Protein AF-0000000066763697 (afdb_homodimer)

Secondary structure (DSSP, 8-state):
--------B-TTTT-EEEEEE--HHHHHHHHHHHH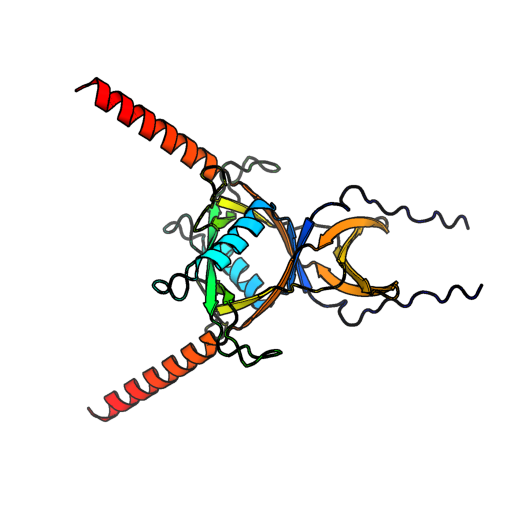HTT-TT-SS-EEEEEEEEEESS--SS-TTS-EEEEEEEES--SSTTS-SEEEEEEESS---EEEEEE-TT--EEEEEEEEEEEEEEE-THHHHHHHHHHHHHHHHHHHHHH-/--------B-TTTT-EEEEEE--HHHHHHHHHHHHHTT-TT-SS-EEEEEEEEEESS--SS-TTS-EEEEEEEES--SSTTS-SEEEEEEESS---EEEEEE-TT--EEEEEEEEEEEEEEE-THHHHHHHHHHHHHHHHHHHHHH-

Solvent-accessible surface area (backbone atoms only — not comparable to full-atom values): 16217 Å² total; per-residue (Å²): 131,86,76,70,73,79,67,68,43,54,91,36,38,83,38,56,25,33,39,33,36,56,55,65,66,55,56,49,36,54,49,48,50,64,66,60,53,72,51,77,88,48,76,54,47,64,49,30,36,32,25,40,32,66,43,76,73,77,33,73,93,58,69,84,55,71,44,81,34,42,30,38,36,46,63,62,60,90,45,99,82,49,71,45,32,26,31,43,46,71,60,88,86,69,68,60,34,38,32,36,32,42,46,97,88,65,48,38,29,35,62,15,27,54,73,41,41,34,42,48,42,79,29,73,64,43,53,52,49,47,50,49,49,51,50,52,52,50,49,51,51,52,53,56,67,72,98,131,84,76,71,75,80,67,69,42,54,90,35,39,84,38,57,25,34,37,34,37,57,55,66,68,55,57,50,36,54,51,48,48,64,66,59,53,73,50,75,88,48,76,54,49,64,49,30,35,33,24,41,31,68,43,76,74,77,32,73,95,59,69,82,54,71,44,80,34,42,28,37,34,45,63,62,60,89,44,99,79,49,72,43,32,27,30,44,46,71,60,88,85,67,69,58,32,37,32,35,34,42,46,97,88,64,49,38,32,35,62,15,28,56,73,42,40,34,43,46,42,80,28,73,65,44,54,53,50,46,48,48,49,52,50,52,51,50,49,51,53,52,54,56,68,72,99

Sequence (294 aa):
MDEEAEYLETARADRSVWLMKCPPVVSRAWQAASASSSDAANANPVVAKVVLSLDLLRQEERPEEPTLQFKMELAQTNTGNTPKSYSLNMFKDFVPMCVFSESNQGKLSCEGKVEHKFDMEPHSDNLANYGKLCRERTQKYLTMTMEMDEEAEYLETARADRSVWLMKCPPVVSRAWQAASASSSDAANANPVVAKVVLSLDLLRQEERPEEPTLQFKMELAQTNTGNTPKSYSLNMFKDFVPMCVFSESNQGKLSCEGKVEHKFDMEPHSDNLANYGKLCRERTQKYLTMTME

Nearest PDB structures (foldseek):
  8cen-assembly1_R  TM=4.547E-01  e=1.548E-06  Saccharomyces cerevisiae
  7o72-assembly1_R  TM=4.631E-01  e=7.233E-06  Saccharomyces cerevisiae S288C
  5fmf-assembly1_V  TM=5.748E-01  e=1.579E-04  Saccharomyces cerevisiae
  5sva-assembly1_g  TM=5.766E-01  e=1.117E-03  Saccharomyces cerevisiae
  3puf-assembly6_R  TM=4.471E-01  e=1.296E+00  Homo sapiens

Foldseek 3Di:
DPPPVQDAAEPQAADEDAAEADDVQLVVQVVVVVVVVPDPPDPDDDFKDKDFDFQQPPCDPPNPDRDTWIKMAGPDHPDPPDARMKTWDKDDDDDKDWDWDADPVGHIYTNYTYDIYTYIDRGPVRVVVVVVVVVVVVVVVVVVVVD/DPPPVQDAAEPQAADEDAAEADDVQLVVQVVVCVVVVPDPPDPDDDFKDKDFDFAQPPCDPPNPDRDTWIKMAGPDHPDPPDARMKTWDKDDDDDKDWDWDADPVGHIYTNYTYDIYTYIDRGPVRVVVVVVVVVVVVVVVVVVVVD

pLDDT: mean 81.19, std 16.74, range [31.95, 98.5]

InterPro domains:
  IPR003196 Transcription initiation factor IIF, beta subunit [PTHR10445] (5-143)
  IPR011039 Transcription Factor IIF, Rap30/Rap74, interaction [SSF50916] (2-123)
  IPR040504 TFIIF, beta subunit, N-terminal [PF17683] (15-111)

Radius of gyration: 23.29 Å; Cα contacts (8 Å, |Δi|>4): 519; chains: 2; bounding box: 67×82×56 Å

Organism: Zea mays (NCBI:txid4577)

Structure (mmCIF, N/CA/C/O backbone):
data_AF-0000000066763697-model_v1
#
loop_
_entity.id
_entity.type
_entity.pdbx_description
1 polymer 'TFIIF beta subunit N-terminal domain-containing protein'
#
loop_
_atom_site.group_PDB
_atom_site.id
_atom_site.type_symbol
_atom_site.label_atom_id
_atom_site.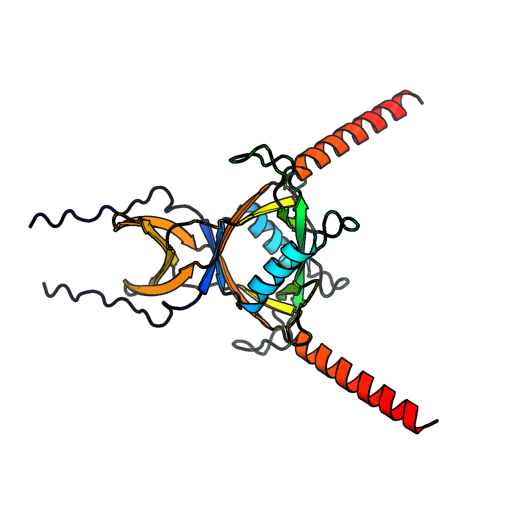label_alt_id
_atom_site.label_comp_id
_atom_site.label_asym_id
_atom_site.label_entity_id
_atom_site.label_seq_id
_atom_site.pdbx_PDB_ins_code
_atom_site.Cartn_x
_atom_site.Cartn_y
_atom_site.Cartn_z
_atom_site.occupancy
_atom_site.B_iso_or_equiv
_atom_site.auth_seq_id
_atom_site.auth_comp_id
_atom_site.auth_asym_id
_atom_site.auth_atom_id
_atom_site.pdbx_PDB_model_num
ATOM 1 N N . MET A 1 1 ? -6.777 44.312 12.383 1 32.31 1 MET A N 1
ATOM 2 C CA . MET A 1 1 ? -6.332 43.188 11.547 1 32.31 1 MET A CA 1
ATOM 3 C C . MET A 1 1 ? -6.797 41.875 12.117 1 32.31 1 MET A C 1
ATOM 5 O O . MET A 1 1 ? -6.301 41.438 13.148 1 32.31 1 MET A O 1
ATOM 9 N N . ASP A 1 2 ? -8.094 41.594 12.344 1 36.72 2 ASP A N 1
ATOM 10 C CA . ASP A 1 2 ? -8.859 40.562 13.023 1 36.72 2 ASP A CA 1
ATOM 11 C C . ASP A 1 2 ? -8.312 39.156 12.68 1 36.72 2 ASP A C 1
ATOM 13 O O . ASP A 1 2 ? -8.375 38.75 11.523 1 36.72 2 ASP A O 1
ATOM 17 N N . GLU A 1 3 ? -7.07 38.688 13 1 42.75 3 GLU A N 1
ATOM 18 C CA . GLU A 1 3 ? -6.387 37.406 12.797 1 42.75 3 GLU A CA 1
ATOM 19 C C . GLU A 1 3 ? -7.348 36.25 12.945 1 42.75 3 GLU A C 1
ATOM 21 O O . GLU A 1 3 ? -7.746 35.906 14.062 1 42.75 3 GLU A O 1
ATOM 26 N N . GLU A 1 4 ? -8.438 36.156 12.375 1 44.47 4 GLU A N 1
ATOM 27 C CA . GLU A 1 4 ? -9.406 35.062 12.336 1 44.47 4 GLU A CA 1
ATOM 28 C C . GLU A 1 4 ? -8.734 33.719 12.5 1 44.47 4 GLU A C 1
ATOM 30 O O . GLU A 1 4 ? -7.785 33.375 11.781 1 44.47 4 GLU A O 1
ATOM 35 N N . ALA A 1 5 ? -8.375 33.219 13.672 1 49.41 5 ALA A N 1
ATOM 36 C CA . ALA A 1 5 ? -7.812 31.969 14.117 1 49.41 5 ALA A CA 1
ATOM 37 C C . ALA A 1 5 ? -8.156 30.844 13.141 1 49.41 5 ALA A C 1
ATOM 39 O O . ALA A 1 5 ? -9.336 30.578 12.883 1 49.41 5 ALA A O 1
ATOM 40 N N . GLU A 1 6 ? -7.621 30.703 11.961 1 62.06 6 GLU A N 1
ATOM 41 C CA . GLU A 1 6 ? -7.867 29.719 10.906 1 62.06 6 GLU A CA 1
ATOM 42 C C . GLU A 1 6 ? -8.242 28.375 11.492 1 62.06 6 GLU A C 1
ATOM 44 O O . GLU A 1 6 ? -7.5 27.797 12.297 1 62.06 6 GLU A O 1
ATOM 49 N N . TYR A 1 7 ? -9.578 28.125 11.719 1 81.69 7 TYR A N 1
ATOM 50 C CA . TYR A 1 7 ? -10.25 26.922 12.211 1 81.69 7 TYR A CA 1
ATOM 51 C C . TYR A 1 7 ? -9.781 25.688 11.461 1 81.69 7 TYR A C 1
ATOM 53 O O . TYR A 1 7 ? -9.773 25.656 10.234 1 81.69 7 TYR A O 1
ATOM 61 N N . LEU A 1 8 ? -9.086 24.922 12.188 1 91 8 LEU A N 1
ATOM 62 C CA . LEU A 1 8 ? -8.68 23.625 11.648 1 91 8 LEU A CA 1
ATOM 63 C C . LEU A 1 8 ? -9.859 22.656 11.609 1 91 8 LEU A C 1
ATOM 65 O O . LEU A 1 8 ? -10.531 22.453 12.617 1 91 8 LEU A O 1
ATOM 69 N N . GLU A 1 9 ? -10.242 22.203 10.398 1 94.81 9 GLU A N 1
ATOM 70 C CA . GLU A 1 9 ? -11.266 21.172 10.266 1 94.81 9 GLU A CA 1
ATOM 71 C C . GLU A 1 9 ? -10.758 19.812 10.75 1 94.81 9 GLU A C 1
ATOM 73 O O . GLU A 1 9 ? -9.719 19.328 10.281 1 94.81 9 GLU A O 1
ATOM 78 N N . THR A 1 10 ? -11.477 19.203 11.711 1 95.94 10 THR A N 1
ATOM 79 C CA . THR A 1 10 ? -10.961 18 12.328 1 95.94 10 THR A CA 1
ATOM 80 C C . THR A 1 10 ? -11.953 16.844 12.188 1 95.94 10 THR A C 1
ATOM 82 O O . THR A 1 10 ? -11.852 15.844 12.898 1 95.94 10 THR A O 1
ATOM 85 N N . ALA A 1 11 ? -12.875 16.906 11.297 1 94.44 11 ALA A N 1
ATOM 86 C CA . ALA A 1 11 ? -13.914 15.898 11.141 1 94.44 11 ALA A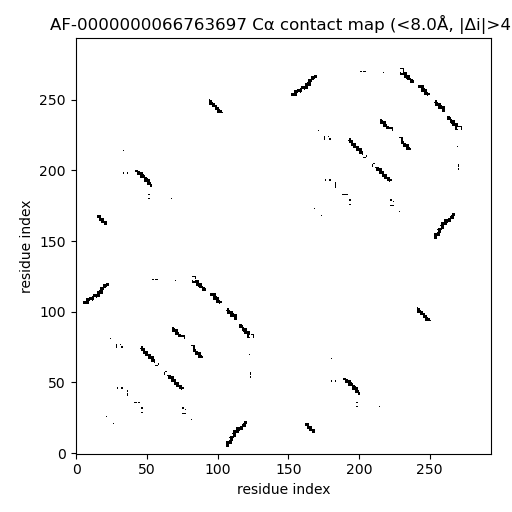 CA 1
ATOM 87 C C . ALA A 1 11 ? -13.312 14.539 10.82 1 94.44 11 ALA A C 1
ATOM 89 O O . ALA A 1 11 ? -13.875 13.5 11.18 1 94.44 11 ALA A O 1
ATOM 90 N N . ARG A 1 12 ? -12.125 14.492 10.172 1 95.38 12 ARG A N 1
ATOM 91 C CA . ARG A 1 12 ? -11.5 13.242 9.75 1 95.38 12 ARG A CA 1
ATOM 92 C C . ARG A 1 12 ? -10.242 12.961 10.57 1 95.38 12 ARG A C 1
ATOM 94 O O . ARG A 1 12 ? -9.43 12.109 10.195 1 95.38 12 ARG A O 1
ATOM 101 N N . ALA A 1 13 ? -10.195 13.609 11.68 1 96.19 13 ALA A N 1
ATOM 102 C CA . ALA A 1 13 ? -8.953 13.547 12.453 1 96.19 13 ALA A CA 1
ATOM 103 C C . ALA A 1 13 ? -8.758 12.172 13.07 1 96.19 13 ALA A C 1
ATOM 105 O O . ALA A 1 13 ? -7.625 11.758 13.336 1 96.19 13 ALA A O 1
ATOM 106 N N . ASP A 1 14 ? -9.828 11.344 13.273 1 95.81 14 ASP A N 1
ATOM 107 C CA . ASP A 1 14 ? -9.734 10.055 13.953 1 95.81 14 ASP A CA 1
ATOM 108 C C . ASP A 1 14 ? -9.562 8.914 12.953 1 95.81 14 ASP A C 1
ATOM 110 O O . ASP A 1 14 ? -9.398 7.762 13.344 1 95.81 14 ASP A O 1
ATOM 114 N N . ARG A 1 15 ? -9.5 9.305 11.719 1 95.88 15 ARG A N 1
ATOM 115 C CA . ARG A 1 15 ? -9.266 8.273 10.711 1 95.88 15 ARG A CA 1
ATOM 116 C C . ARG A 1 15 ? -7.848 7.73 10.805 1 95.88 15 ARG A C 1
ATOM 118 O O . ARG A 1 15 ? -6.902 8.477 11.047 1 95.88 15 ARG A O 1
ATOM 125 N N . SER A 1 16 ? -7.77 6.422 10.609 1 96.81 16 SER A N 1
ATOM 126 C CA . SER A 1 16 ? -6.473 5.754 10.578 1 96.81 16 SER A CA 1
ATOM 127 C C . SER A 1 16 ? -5.988 5.555 9.148 1 96.81 16 SER A C 1
ATOM 129 O O . SER A 1 16 ? -6.723 5.035 8.305 1 96.81 16 SER A O 1
ATOM 131 N N . VAL A 1 17 ? -4.754 5.98 8.922 1 97.88 17 VAL A N 1
ATOM 132 C CA . VAL A 1 17 ? -4.219 5.848 7.57 1 97.88 17 VAL A CA 1
ATOM 133 C C . VAL A 1 17 ? -2.84 5.195 7.625 1 97.88 17 VAL A C 1
ATOM 135 O O . VAL A 1 17 ? -2.184 5.199 8.664 1 97.88 17 VAL A O 1
ATOM 138 N N . TRP A 1 18 ? -2.459 4.551 6.504 1 98 18 TRP A N 1
ATOM 139 C CA . TRP A 1 18 ? -1.101 4.051 6.312 1 98 18 TRP A CA 1
ATOM 140 C C . TRP A 1 18 ? -0.266 5.043 5.508 1 98 18 TRP A C 1
ATOM 142 O O . TRP A 1 18 ? -0.745 5.617 4.527 1 98 18 TRP A O 1
ATOM 152 N N . LEU A 1 19 ? 0.914 5.207 5.953 1 98.44 19 LEU A N 1
ATOM 153 C CA . LEU A 1 19 ? 1.902 6.027 5.266 1 98.44 19 LEU A CA 1
ATOM 154 C C . LEU A 1 19 ? 2.99 5.16 4.641 1 98.44 19 LEU A C 1
ATOM 156 O O . LEU A 1 19 ? 3.633 4.367 5.332 1 98.44 19 LEU A O 1
ATOM 160 N N . MET A 1 20 ? 3.141 5.34 3.32 1 97.75 20 MET A N 1
ATOM 161 C CA . MET A 1 20 ? 4.133 4.52 2.631 1 97.75 20 MET A CA 1
ATOM 162 C C . MET A 1 20 ? 5.074 5.383 1.799 1 97.75 20 MET A C 1
ATOM 164 O O . MET A 1 20 ? 4.629 6.117 0.912 1 97.75 20 MET A O 1
ATOM 168 N N . LYS A 1 21 ? 6.285 5.328 2.158 1 97 21 LYS A N 1
ATOM 169 C CA . LYS A 1 21 ? 7.301 5.902 1.28 1 97 21 LYS A CA 1
ATOM 170 C C . LYS A 1 21 ? 7.672 4.938 0.16 1 97 21 LYS A C 1
ATOM 172 O O . LYS A 1 21 ? 8.203 3.854 0.419 1 97 21 LYS A O 1
ATOM 177 N N . CYS A 1 22 ? 7.43 5.324 -1.082 1 95.38 22 CYS A N 1
ATOM 178 C CA . CYS A 1 22 ? 7.602 4.457 -2.242 1 95.38 22 CYS A CA 1
ATOM 179 C C . CYS A 1 22 ? 8.492 5.117 -3.287 1 95.38 22 CYS A C 1
ATOM 181 O O . CYS A 1 22 ? 8.25 6.254 -3.691 1 95.38 22 CYS A O 1
ATOM 183 N N . PRO A 1 23 ? 9.477 4.297 -3.758 1 94.19 23 PRO A N 1
ATOM 184 C CA . PRO A 1 23 ? 10.227 4.812 -4.902 1 94.19 23 PRO A CA 1
ATOM 185 C C . PRO A 1 23 ? 9.344 5.129 -6.102 1 94.19 23 PRO A C 1
ATOM 187 O O . PRO A 1 23 ? 8.406 4.383 -6.395 1 94.19 23 PRO A O 1
ATOM 190 N N . PRO A 1 24 ? 9.68 6.215 -6.797 1 93.62 24 PRO A N 1
ATOM 191 C CA . PRO A 1 24 ? 8.859 6.621 -7.934 1 93.62 24 PRO A CA 1
ATOM 192 C C . PRO A 1 24 ? 8.75 5.539 -9.008 1 93.62 24 PRO A C 1
ATOM 194 O O . PRO A 1 24 ? 7.746 5.461 -9.719 1 93.62 24 PRO A O 1
ATOM 197 N N . VAL A 1 25 ? 9.805 4.727 -9.133 1 93.5 25 VAL A N 1
ATOM 198 C CA . VAL A 1 25 ? 9.828 3.688 -10.156 1 93.5 25 VAL A CA 1
ATOM 199 C C . VAL A 1 25 ? 8.68 2.709 -9.93 1 93.5 25 VAL A C 1
ATOM 201 O O . VAL A 1 25 ? 8.141 2.148 -10.891 1 93.5 25 VAL A O 1
ATOM 204 N N . VAL A 1 26 ? 8.289 2.527 -8.68 1 93.25 26 VAL A N 1
ATOM 205 C CA . VAL A 1 26 ? 7.195 1.609 -8.367 1 93.25 26 VAL A CA 1
ATOM 206 C C . VAL A 1 26 ? 5.879 2.176 -8.883 1 93.25 26 VAL A C 1
ATOM 208 O O . VAL A 1 26 ? 5.094 1.465 -9.516 1 93.25 26 VAL A O 1
ATOM 211 N N . SER A 1 27 ? 5.699 3.445 -8.57 1 91.75 27 SER A N 1
ATOM 212 C CA . SER A 1 27 ? 4.5 4.105 -9.086 1 91.75 27 SER A CA 1
ATOM 213 C C . SER A 1 27 ? 4.438 4.039 -10.602 1 91.75 27 SER A C 1
ATOM 215 O O . SER A 1 27 ? 3.379 3.787 -11.18 1 91.75 27 SER A O 1
ATOM 217 N N . ARG A 1 28 ? 5.496 4.254 -11.211 1 90.94 28 ARG A N 1
ATOM 218 C CA . ARG A 1 28 ? 5.555 4.195 -12.672 1 90.94 28 ARG A CA 1
ATOM 219 C C . ARG A 1 28 ? 5.246 2.791 -13.172 1 90.94 28 ARG A C 1
ATOM 221 O O . ARG A 1 28 ? 4.547 2.625 -14.172 1 90.94 28 ARG A O 1
ATOM 228 N N . ALA A 1 29 ? 5.754 1.845 -12.484 1 91.19 29 ALA A N 1
ATOM 229 C CA . ALA A 1 29 ? 5.52 0.457 -12.875 1 91.19 29 ALA A CA 1
ATOM 230 C C . ALA A 1 29 ? 4.035 0.111 -12.805 1 91.19 29 ALA A C 1
ATOM 232 O O . ALA A 1 29 ? 3.508 -0.566 -13.695 1 91.19 29 ALA A O 1
ATOM 233 N N . TRP A 1 30 ? 3.387 0.562 -11.734 1 89.94 30 TRP A N 1
ATOM 234 C CA . TRP A 1 30 ? 1.959 0.308 -11.578 1 89.94 30 TRP A CA 1
ATOM 235 C C . TRP A 1 30 ? 1.159 1.009 -12.672 1 89.94 30 TRP A C 1
ATOM 237 O O . TRP A 1 30 ? 0.224 0.432 -13.227 1 89.94 30 TRP A O 1
ATOM 247 N N . GLN A 1 31 ? 1.572 2.178 -12.969 1 87.75 31 GLN A N 1
ATOM 248 C CA . GLN A 1 31 ? 0.9 2.938 -14.016 1 87.75 31 GLN A CA 1
ATOM 249 C C . GLN A 1 31 ? 1.096 2.283 -15.383 1 87.75 31 GLN A C 1
ATOM 251 O O . GLN A 1 31 ? 0.156 2.197 -16.172 1 87.75 31 GLN A O 1
ATOM 256 N N . ALA A 1 32 ? 2.254 1.854 -15.602 1 88 32 ALA A N 1
ATOM 257 C CA . ALA A 1 32 ? 2.547 1.188 -16.875 1 88 32 ALA A CA 1
ATOM 258 C C . ALA A 1 32 ? 1.741 -0.101 -17.016 1 88 32 ALA A C 1
ATOM 260 O O . ALA A 1 32 ? 1.263 -0.424 -18.094 1 88 32 ALA A O 1
ATOM 261 N N . ALA A 1 33 ? 1.632 -0.794 -15.938 1 85.88 33 ALA A N 1
ATOM 262 C CA . ALA A 1 33 ? 0.84 -2.021 -15.953 1 85.88 33 ALA A CA 1
ATOM 263 C C . ALA A 1 33 ? -0.612 -1.734 -16.328 1 85.88 33 ALA A C 1
ATOM 265 O O . ALA A 1 33 ? -1.237 -2.506 -17.047 1 85.88 33 ALA A O 1
ATOM 266 N N . SER A 1 34 ? -1.152 -0.725 -15.805 1 83.56 34 SER A N 1
ATOM 267 C CA . SER A 1 34 ? -2.531 -0.342 -16.094 1 83.56 34 SER A CA 1
ATOM 268 C C . SER A 1 34 ? -2.699 0.079 -17.547 1 83.56 34 SER A C 1
ATOM 270 O O . SER A 1 34 ? -3.742 -0.175 -18.156 1 83.56 34 SER A O 1
ATOM 272 N N . ALA A 1 35 ? -1.661 0.671 -18.062 1 82.69 35 ALA A N 1
ATOM 273 C CA . ALA A 1 35 ? -1.715 1.154 -19.438 1 82.69 35 ALA A CA 1
ATOM 274 C C . ALA A 1 35 ? -1.594 -0 -20.438 1 82.69 35 ALA A C 1
ATOM 276 O O . ALA A 1 35 ? -2.137 0.063 -21.531 1 82.69 35 ALA A O 1
ATOM 277 N N . SER A 1 36 ? -0.864 -0.99 -20.031 1 77.81 36 SER A N 1
ATOM 278 C CA . SER A 1 36 ? -0.596 -2.105 -20.922 1 77.81 36 SER A CA 1
ATOM 279 C C . SER A 1 36 ? -1.729 -3.125 -20.891 1 77.81 36 SER A C 1
ATOM 281 O O . SER A 1 36 ? -1.795 -4.016 -21.75 1 77.81 36 SER A O 1
ATOM 283 N N . SER A 1 37 ? -2.518 -3.217 -19.828 1 70.25 37 SER A N 1
ATOM 284 C CA . SER A 1 37 ? -3.539 -4.238 -19.625 1 70.25 37 SER A CA 1
ATOM 285 C C . SER A 1 37 ? -4.629 -4.156 -20.688 1 70.25 37 SER A C 1
ATOM 287 O O . SER A 1 37 ? -5.609 -4.898 -20.625 1 70.25 37 SER A O 1
ATOM 289 N N . SER A 1 38 ? -4.492 -3.26 -21.672 1 58.47 38 SER A N 1
ATOM 290 C CA . SER A 1 38 ? -5.496 -3.207 -22.734 1 58.47 38 SER A CA 1
ATOM 291 C C . SER A 1 38 ? -5.617 -4.551 -23.438 1 58.47 38 SER A C 1
ATOM 293 O O . SER A 1 38 ? -6.531 -4.75 -24.234 1 58.47 38 SER A O 1
ATOM 295 N N . ASP A 1 39 ? -4.609 -5.352 -23.219 1 53.5 39 ASP A N 1
ATOM 296 C CA . ASP A 1 39 ? -4.66 -6.535 -24.062 1 53.5 39 ASP A CA 1
ATOM 297 C C . ASP A 1 39 ? -5.695 -7.535 -23.547 1 53.5 39 ASP A C 1
ATOM 299 O O . ASP A 1 39 ? -5.805 -7.754 -22.344 1 53.5 39 ASP A O 1
ATOM 303 N N . ALA A 1 40 ? -6.684 -7.781 -24.203 1 52.56 40 ALA A N 1
ATOM 304 C CA . ALA A 1 40 ? -7.895 -8.594 -24.156 1 52.56 40 ALA A CA 1
ATOM 305 C C . ALA A 1 40 ? -7.629 -9.938 -23.469 1 52.56 40 ALA A C 1
ATOM 307 O O . ALA A 1 40 ? -8.516 -10.5 -22.828 1 52.56 40 ALA A O 1
ATOM 308 N N . ALA A 1 41 ? -6.465 -10.508 -23.594 1 52.94 41 ALA A N 1
ATOM 309 C CA . ALA A 1 41 ? -6.367 -11.93 -23.281 1 52.94 41 ALA A CA 1
ATOM 310 C C . ALA A 1 41 ? -6.32 -12.148 -21.766 1 52.94 41 ALA A C 1
ATOM 312 O O . ALA A 1 41 ? -6.68 -13.227 -21.281 1 52.94 41 ALA A O 1
ATOM 313 N N . ASN A 1 42 ? -5.828 -11.109 -20.984 1 60.5 42 ASN A N 1
ATOM 314 C CA . ASN A 1 42 ? -5.797 -11.305 -19.547 1 60.5 42 ASN A CA 1
ATOM 315 C C . ASN A 1 42 ? -6.66 -10.273 -18.812 1 60.5 42 ASN A C 1
ATOM 317 O O . ASN A 1 42 ? -6.258 -9.117 -18.656 1 60.5 42 ASN A O 1
ATOM 321 N N . ALA A 1 43 ? -7.898 -10.703 -18.453 1 70.56 43 ALA A N 1
ATOM 322 C CA . ALA A 1 43 ? -8.93 -9.812 -17.938 1 70.56 43 ALA A CA 1
ATOM 323 C C . ALA A 1 43 ? -8.484 -9.148 -16.641 1 70.56 43 ALA A C 1
ATOM 325 O O . ALA A 1 43 ? -8.773 -7.973 -16.406 1 70.56 43 ALA A O 1
ATOM 326 N N . ASN A 1 44 ? -7.535 -9.867 -15.852 1 84.06 44 ASN A N 1
ATOM 327 C CA . ASN A 1 44 ? -7.145 -9.297 -14.562 1 84.06 44 ASN A CA 1
ATOM 328 C C . ASN A 1 44 ? -5.688 -9.609 -14.234 1 84.06 44 ASN A C 1
ATOM 330 O O . ASN A 1 44 ? -5.406 -10.406 -13.336 1 84.06 44 ASN A O 1
ATOM 334 N N . PRO A 1 45 ? -4.832 -8.984 -14.969 1 90 45 PRO A N 1
ATOM 335 C CA . PRO A 1 45 ? -3.42 -9.289 -14.734 1 90 45 PRO A CA 1
ATOM 336 C C . PRO A 1 45 ? -2.969 -8.938 -13.32 1 90 45 PRO A C 1
ATOM 338 O O . PRO A 1 45 ? -3.404 -7.922 -12.766 1 90 45 PRO A O 1
ATOM 341 N N . VAL A 1 46 ? -2.113 -9.797 -12.766 1 92.94 46 VAL A N 1
ATOM 342 C CA . VAL A 1 46 ? -1.455 -9.508 -11.5 1 92.94 46 VAL A CA 1
ATOM 343 C C . VAL A 1 46 ? -0.366 -8.461 -11.711 1 92.94 46 VAL A C 1
ATOM 345 O O . VAL A 1 46 ? 0.462 -8.586 -12.617 1 92.94 46 VAL A O 1
ATOM 348 N N . VAL A 1 47 ? -0.377 -7.52 -10.867 1 94 47 VAL A N 1
ATOM 349 C CA . VAL A 1 47 ? 0.58 -6.426 -11 1 94 47 VAL A CA 1
ATOM 350 C C . VAL A 1 47 ? 1.696 -6.59 -9.969 1 94 47 VAL A C 1
ATOM 352 O O . VAL A 1 47 ? 2.84 -6.195 -10.219 1 94 47 VAL A O 1
ATOM 355 N N . ALA A 1 48 ? 1.326 -7.145 -8.828 1 96.31 48 ALA A N 1
ATOM 356 C CA . ALA A 1 48 ? 2.305 -7.324 -7.762 1 96.31 48 ALA A CA 1
ATOM 357 C C . ALA A 1 48 ? 1.842 -8.383 -6.766 1 96.31 48 ALA A C 1
ATOM 359 O O . ALA A 1 48 ? 0.649 -8.68 -6.68 1 96.31 48 ALA A O 1
ATOM 360 N N . LYS A 1 49 ? 2.828 -8.891 -6.039 1 96.62 49 LYS A N 1
ATOM 361 C CA . LYS A 1 49 ? 2.594 -9.797 -4.918 1 96.62 49 LYS A CA 1
ATOM 362 C C . LYS A 1 49 ? 3.301 -9.305 -3.658 1 96.62 49 LYS A C 1
ATOM 364 O O . LYS A 1 49 ? 4.418 -8.789 -3.729 1 96.62 49 LYS A O 1
ATOM 369 N N . VAL A 1 50 ? 2.633 -9.508 -2.621 1 95.56 50 VAL A N 1
ATOM 370 C CA . VAL A 1 50 ? 3.266 -9.273 -1.328 1 95.56 50 VAL A CA 1
ATOM 371 C C . VAL A 1 50 ? 3.557 -10.602 -0.641 1 95.56 50 VAL A C 1
ATOM 373 O O . VAL A 1 50 ? 2.652 -11.422 -0.449 1 95.56 50 VAL A O 1
ATOM 376 N N . VAL A 1 51 ? 4.828 -10.758 -0.272 1 94.38 51 VAL A N 1
ATOM 377 C CA . VAL A 1 51 ? 5.305 -12.008 0.304 1 94.38 51 VAL A CA 1
ATOM 378 C C . VAL A 1 51 ? 5.934 -11.742 1.67 1 94.38 51 VAL A C 1
ATOM 380 O O . VAL A 1 51 ? 6.492 -10.672 1.905 1 94.38 51 VAL A O 1
ATOM 383 N N . LEU A 1 52 ? 5.703 -12.656 2.545 1 90.19 52 LEU A N 1
ATOM 384 C CA . LEU A 1 52 ? 6.457 -12.641 3.793 1 90.19 52 LEU A CA 1
ATOM 385 C C . LEU A 1 52 ? 7.797 -13.352 3.625 1 90.19 52 LEU A C 1
ATOM 387 O O . LEU A 1 52 ? 7.844 -14.516 3.232 1 90.19 52 LEU A O 1
ATOM 391 N N . SER A 1 53 ? 8.844 -12.633 3.793 1 83.44 53 SER A N 1
ATOM 392 C CA . SER A 1 53 ? 10.164 -13.18 3.512 1 83.44 53 SER A CA 1
ATOM 393 C C . SER A 1 53 ? 11.125 -12.922 4.668 1 83.44 53 SER A C 1
ATOM 395 O O . SER A 1 53 ? 11.031 -11.898 5.348 1 83.44 53 SER A O 1
ATOM 397 N N . LEU A 1 54 ? 11.961 -13.891 4.879 1 74.44 54 LEU A N 1
ATOM 398 C CA . LEU A 1 54 ? 13.086 -13.688 5.785 1 74.44 54 LEU A CA 1
ATOM 399 C C . LEU A 1 54 ? 14.219 -12.945 5.09 1 74.44 54 LEU A C 1
ATOM 401 O O . LEU A 1 54 ? 14.672 -13.352 4.016 1 74.44 54 LEU A O 1
ATOM 405 N N . ASP A 1 55 ? 14.305 -11.625 5.426 1 70.75 55 ASP A N 1
ATOM 406 C CA . ASP A 1 55 ? 15.438 -10.922 4.824 1 70.75 55 ASP A CA 1
ATOM 407 C C . ASP A 1 55 ? 16.688 -11.086 5.672 1 70.75 55 ASP A C 1
ATOM 409 O O . ASP A 1 55 ? 16.766 -10.57 6.789 1 70.75 55 ASP A O 1
ATOM 413 N N . LEU A 1 56 ? 17.594 -11.852 5.129 1 63.28 56 LEU A N 1
ATOM 414 C CA . LEU A 1 56 ? 18.797 -12.234 5.848 1 63.28 56 LEU A CA 1
ATOM 415 C C . LEU A 1 56 ? 19.828 -11.109 5.816 1 63.28 56 LEU A C 1
ATOM 417 O O . LEU A 1 56 ? 20.75 -11.078 6.645 1 63.28 56 LEU A O 1
ATOM 421 N N . LEU A 1 57 ? 19.719 -10.195 4.855 1 61.28 57 LEU A N 1
ATOM 422 C CA . LEU A 1 57 ? 20.781 -9.203 4.676 1 61.28 57 LEU A CA 1
ATOM 423 C C . LEU A 1 57 ? 20.391 -7.871 5.305 1 61.28 57 LEU A C 1
ATOM 425 O O . LEU A 1 57 ? 21.234 -6.988 5.477 1 61.28 57 LEU A O 1
ATOM 429 N N . ARG A 1 58 ? 19.172 -7.508 5.426 1 57 58 ARG A N 1
ATOM 430 C CA . ARG A 1 58 ? 18.844 -6.129 5.773 1 57 58 ARG A CA 1
ATOM 431 C C . ARG A 1 58 ? 19.109 -5.859 7.254 1 57 58 ARG A C 1
ATOM 433 O O . ARG A 1 58 ? 18.203 -6.027 8.086 1 57 58 ARG A O 1
ATOM 440 N N . GLN A 1 59 ? 20.312 -6.219 7.641 1 49.22 59 GLN A N 1
ATOM 441 C CA . GLN A 1 59 ? 20.844 -6.035 8.984 1 49.22 59 GLN A CA 1
ATOM 442 C C . GLN A 1 59 ? 20.875 -4.559 9.367 1 49.22 59 GLN A C 1
ATOM 444 O O . GLN A 1 59 ? 21.938 -3.936 9.359 1 49.22 59 GLN A O 1
ATOM 449 N N . GLU A 1 60 ? 20.25 -3.77 8.758 1 48.53 60 GLU A N 1
ATOM 450 C CA . GLU A 1 60 ? 20.734 -2.537 9.367 1 48.53 60 GLU A CA 1
ATOM 451 C C . GLU A 1 60 ? 20.875 -2.691 10.883 1 48.53 60 GLU A C 1
ATOM 453 O O . GLU A 1 60 ? 21.953 -2.457 11.43 1 48.53 60 GLU A O 1
ATOM 458 N N . GLU A 1 61 ? 19.75 -2.191 11.711 1 45.66 61 GLU A N 1
ATOM 459 C CA . GLU A 1 61 ? 19.922 -1.948 13.141 1 45.66 61 GLU A CA 1
ATOM 460 C C . GLU A 1 61 ? 20.203 -3.248 13.891 1 45.66 61 GLU A C 1
ATOM 462 O O . GLU A 1 61 ? 20.641 -3.227 15.047 1 45.66 61 GLU A O 1
ATOM 467 N N . ARG A 1 62 ? 19.656 -4.5 13.633 1 45.47 62 ARG A N 1
ATOM 468 C CA . ARG A 1 62 ? 20.016 -5.652 14.453 1 45.47 62 ARG A CA 1
ATOM 469 C C . ARG A 1 62 ? 20.531 -6.797 13.586 1 45.47 62 ARG A C 1
ATOM 471 O O . ARG A 1 62 ? 19.734 -7.527 12.984 1 45.47 62 ARG A O 1
ATOM 478 N N . PRO A 1 63 ? 21.781 -6.82 13.078 1 48.06 63 PRO A N 1
ATOM 479 C CA . PRO A 1 63 ? 22.453 -7.863 12.305 1 48.06 63 PRO A CA 1
ATOM 480 C C 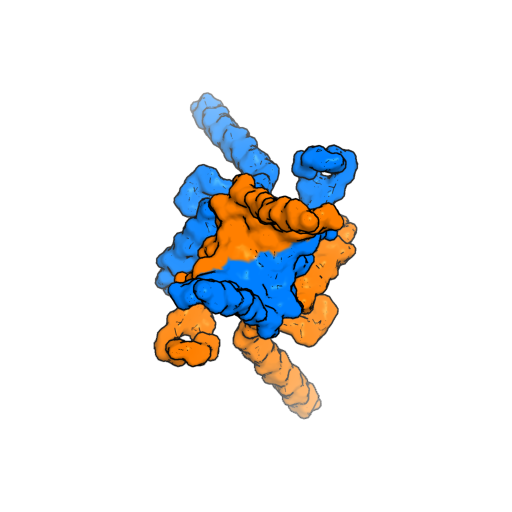. PRO A 1 63 ? 21.938 -9.266 12.617 1 48.06 63 PRO A C 1
ATOM 482 O O . PRO A 1 63 ? 22.031 -10.164 11.781 1 48.06 63 PRO A O 1
ATOM 485 N N . GLU A 1 64 ? 21.703 -9.602 13.852 1 49.56 64 GLU A N 1
ATOM 486 C CA . GLU A 1 64 ? 21.781 -10.984 14.32 1 49.56 64 GLU A CA 1
ATOM 487 C C . GLU A 1 64 ? 20.516 -11.758 14.008 1 49.56 64 GLU A C 1
ATOM 489 O O . GLU A 1 64 ? 20.469 -12.984 14.148 1 49.56 64 GLU A O 1
ATOM 494 N N . GLU A 1 65 ? 19.359 -11.172 13.82 1 57 65 GLU A N 1
ATOM 495 C CA . GLU A 1 65 ? 18.281 -12.133 13.711 1 57 65 GLU A CA 1
ATOM 496 C C . GLU A 1 65 ? 17.422 -11.859 12.469 1 57 65 GLU A C 1
ATOM 498 O O . GLU A 1 65 ? 17.078 -10.711 12.188 1 57 65 GLU A O 1
ATOM 503 N N . PRO A 1 66 ? 17.422 -12.859 11.547 1 58.09 66 PRO A N 1
ATOM 504 C CA . PRO A 1 66 ? 16.484 -12.773 10.43 1 58.09 66 PRO A CA 1
ATOM 505 C C . PRO A 1 66 ? 15.148 -12.164 10.828 1 58.09 66 PRO A C 1
ATOM 507 O O . PRO A 1 66 ? 14.625 -12.469 11.898 1 58.09 66 PRO A O 1
ATOM 510 N N . THR A 1 67 ? 14.867 -10.984 10.266 1 69.5 67 THR A N 1
ATOM 511 C CA . THR A 1 67 ? 13.586 -10.367 10.578 1 69.5 67 THR A CA 1
ATOM 512 C C . THR A 1 67 ? 12.562 -10.648 9.477 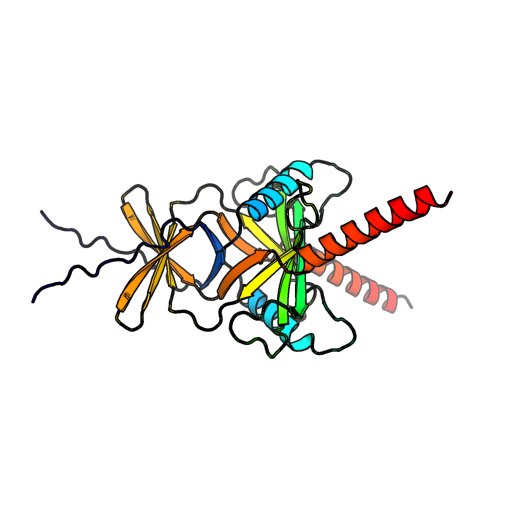1 69.5 67 THR A C 1
ATOM 514 O O . THR A 1 67 ? 12.891 -10.594 8.289 1 69.5 67 THR A O 1
ATOM 517 N N . LEU A 1 68 ? 11.469 -11.305 9.82 1 75.25 68 LEU A N 1
ATOM 518 C CA . LEU A 1 68 ? 10.336 -11.484 8.922 1 75.25 68 LEU A CA 1
ATOM 519 C C . LEU A 1 68 ? 9.797 -10.141 8.453 1 75.25 68 LEU A C 1
ATOM 521 O O . LEU A 1 68 ? 9.617 -9.219 9.258 1 75.25 68 LEU A O 1
ATOM 525 N N . GLN A 1 69 ? 9.914 -10.047 7.109 1 87.25 69 GLN A N 1
ATOM 526 C CA . GLN A 1 69 ? 9.484 -8.773 6.539 1 87.25 69 GLN A CA 1
ATOM 527 C C . GLN A 1 69 ? 8.57 -8.992 5.336 1 87.25 69 GLN A C 1
ATOM 529 O O . GLN A 1 69 ? 8.672 -10.016 4.652 1 87.25 69 GLN A O 1
ATOM 534 N N . PHE A 1 70 ? 7.773 -8.055 5.105 1 92.19 70 PHE A N 1
ATOM 535 C CA . PHE A 1 70 ? 6.988 -8.07 3.879 1 92.19 70 PHE A CA 1
ATOM 536 C C . PHE A 1 70 ? 7.828 -7.613 2.691 1 92.19 70 PHE A C 1
ATOM 538 O O . PHE A 1 70 ? 8.625 -6.676 2.812 1 92.19 70 PHE A O 1
ATOM 545 N N . LYS A 1 71 ? 7.633 -8.25 1.663 1 93.88 71 LYS A N 1
ATOM 546 C CA . LYS A 1 71 ? 8.281 -7.934 0.393 1 93.88 71 LYS A CA 1
ATOM 547 C C . LYS A 1 71 ? 7.266 -7.891 -0.746 1 93.88 71 LYS A C 1
ATOM 549 O O . LYS A 1 71 ? 6.418 -8.781 -0.863 1 93.88 71 LYS A O 1
ATOM 554 N N . MET A 1 72 ? 7.395 -6.863 -1.525 1 95.75 72 MET A N 1
ATOM 555 C CA . MET A 1 72 ? 6.551 -6.773 -2.713 1 95.75 72 MET A CA 1
ATOM 556 C C . MET A 1 72 ? 7.32 -7.176 -3.963 1 95.75 72 MET A C 1
ATOM 558 O O . MET A 1 72 ? 8.438 -6.695 -4.195 1 95.75 72 MET A O 1
ATOM 562 N N . GLU A 1 73 ? 6.742 -7.965 -4.746 1 95.62 73 GLU A N 1
ATOM 563 C CA . GLU A 1 73 ? 7.297 -8.367 -6.031 1 95.62 73 GLU A CA 1
ATOM 564 C C . GLU A 1 73 ? 6.438 -7.867 -7.188 1 95.62 73 GLU A C 1
ATOM 566 O O . GLU A 1 73 ? 5.277 -8.266 -7.32 1 95.62 73 GLU A O 1
ATOM 571 N N . LEU A 1 74 ? 7.062 -7.086 -7.977 1 94.81 74 LEU A N 1
ATOM 572 C CA . LEU A 1 74 ? 6.363 -6.609 -9.164 1 94.81 74 LEU A CA 1
ATOM 573 C C . LEU A 1 74 ? 6.289 -7.703 -10.227 1 94.81 74 LEU A C 1
ATOM 575 O O . LEU A 1 74 ? 7.254 -8.445 -10.43 1 94.81 74 LEU A O 1
ATOM 579 N N . ALA A 1 75 ? 5.086 -7.816 -10.805 1 91.31 75 ALA A N 1
ATOM 580 C CA . ALA A 1 75 ? 4.914 -8.836 -11.844 1 91.31 75 ALA A CA 1
ATOM 581 C C . ALA A 1 75 ? 5.715 -8.484 -13.094 1 91.31 75 ALA A C 1
ATOM 583 O O . ALA A 1 75 ? 6.277 -9.367 -13.742 1 91.31 75 ALA A O 1
ATOM 584 N N . GLN A 1 76 ? 5.617 -7.25 -13.484 1 83.25 76 GLN A N 1
ATOM 585 C CA . GLN A 1 76 ? 6.344 -6.781 -14.664 1 83.25 76 GLN A CA 1
ATOM 586 C C . GLN A 1 76 ? 7.148 -5.527 -14.344 1 83.25 76 GLN A C 1
ATOM 588 O O . GLN A 1 76 ? 6.695 -4.664 -13.594 1 83.25 76 GLN A O 1
ATOM 593 N N . THR A 1 77 ? 8.398 -5.598 -14.867 1 80.12 77 THR A N 1
ATOM 594 C CA . THR A 1 77 ? 9.234 -4.406 -14.758 1 80.12 77 THR A CA 1
ATOM 595 C C . THR A 1 77 ? 9.5 -3.807 -16.141 1 80.12 77 THR A C 1
ATOM 597 O O . THR A 1 77 ? 9.617 -4.535 -17.125 1 80.12 77 THR A O 1
ATOM 600 N N . ASN A 1 78 ? 9.188 -2.609 -16.328 1 71 78 ASN A N 1
ATOM 601 C CA . ASN A 1 78 ? 9.25 -1.92 -17.609 1 71 78 ASN A CA 1
ATOM 602 C C . ASN A 1 78 ? 10.672 -1.881 -18.172 1 71 78 ASN A C 1
ATOM 604 O O . ASN A 1 78 ? 10.875 -1.863 -19.375 1 71 78 ASN A O 1
ATOM 608 N N . THR A 1 79 ? 11.57 -1.654 -17.297 1 68.56 79 THR A N 1
ATOM 609 C CA . THR A 1 79 ? 12.945 -1.56 -17.781 1 68.56 79 THR A CA 1
ATOM 610 C C . THR A 1 79 ? 13.812 -2.652 -17.156 1 68.56 79 THR A C 1
ATOM 612 O O . THR A 1 79 ? 13.516 -3.137 -16.062 1 68.56 79 THR A O 1
ATOM 615 N N . GLY A 1 80 ? 14.648 -3.234 -17.906 1 72.44 80 GLY A N 1
ATOM 616 C CA . GLY A 1 80 ? 15.586 -4.246 -17.453 1 72.44 80 GLY A CA 1
ATOM 617 C C . GLY A 1 80 ? 16.328 -3.838 -16.188 1 72.44 80 GLY A C 1
ATOM 618 O O . GLY A 1 80 ? 16.875 -4.688 -15.484 1 72.44 80 GLY A O 1
ATOM 619 N N . ASN A 1 81 ? 16.266 -2.527 -15.812 1 78 81 ASN A N 1
ATOM 620 C CA . ASN A 1 81 ? 17.047 -2.064 -14.672 1 78 81 ASN A CA 1
ATOM 621 C C . ASN A 1 81 ? 16.156 -1.794 -13.461 1 78 81 ASN A C 1
ATOM 623 O O . ASN A 1 81 ? 16.656 -1.485 -12.375 1 78 81 ASN A O 1
ATOM 627 N N . THR A 1 82 ? 14.984 -2.041 -13.578 1 86.56 82 THR A N 1
ATOM 628 C CA . THR A 1 82 ? 14.055 -1.795 -12.484 1 86.56 82 THR A CA 1
ATOM 629 C C . THR A 1 82 ? 13.984 -3.002 -11.555 1 86.56 82 THR A C 1
ATOM 631 O O . THR A 1 82 ? 13.711 -4.117 -11.992 1 86.56 82 THR A O 1
ATOM 634 N N . PRO A 1 83 ? 14.32 -2.744 -10.242 1 90.81 83 PRO A N 1
ATOM 635 C CA . PRO A 1 83 ? 14.195 -3.865 -9.305 1 90.81 83 PRO A CA 1
ATOM 636 C C . PRO A 1 83 ? 12.812 -4.504 -9.336 1 90.81 83 PRO A C 1
ATOM 638 O O . PRO A 1 83 ? 11.805 -3.805 -9.469 1 90.81 83 PRO A O 1
ATOM 641 N N . LYS A 1 84 ? 12.797 -5.762 -9.172 1 92.56 84 LYS A N 1
ATOM 642 C CA . LYS A 1 84 ? 11.539 -6.508 -9.18 1 92.56 84 LYS A CA 1
ATOM 643 C C . LYS A 1 84 ? 10.969 -6.637 -7.773 1 92.56 84 LYS A C 1
ATOM 645 O O . LYS A 1 84 ? 9.75 -6.715 -7.598 1 92.56 84 LYS A O 1
ATOM 650 N N . SER A 1 85 ? 11.914 -6.641 -6.855 1 93.25 85 SER A N 1
ATOM 651 C CA . SER A 1 85 ? 11.5 -6.895 -5.48 1 93.25 85 SER A CA 1
ATOM 652 C C . SER A 1 85 ? 11.805 -5.703 -4.578 1 93.25 85 SER A C 1
ATOM 654 O O . SER A 1 85 ? 12.867 -5.09 -4.691 1 93.25 85 SER A O 1
ATOM 656 N N . TYR A 1 86 ? 10.891 -5.438 -3.682 1 94.5 86 TYR A N 1
ATOM 657 C CA . TYR A 1 86 ? 11.039 -4.332 -2.742 1 94.5 86 TYR A CA 1
ATOM 658 C C . TYR A 1 86 ? 10.664 -4.766 -1.329 1 94.5 86 TYR A C 1
ATOM 660 O O . TYR A 1 86 ? 9.633 -5.406 -1.122 1 94.5 86 TYR A O 1
ATOM 668 N N . SER A 1 87 ? 11.492 -4.43 -0.419 1 93.31 87 SER A N 1
ATOM 669 C CA . SER A 1 87 ? 11.125 -4.605 0.982 1 93.31 87 SER A CA 1
ATOM 670 C C . SER A 1 87 ? 10.078 -3.584 1.417 1 93.31 87 SER A C 1
ATOM 672 O O . SER A 1 87 ? 10.156 -2.412 1.037 1 93.31 87 SER A O 1
ATOM 674 N N . LEU A 1 88 ? 9.102 -4.039 2.146 1 94.75 88 LEU A N 1
ATOM 675 C CA . LEU A 1 88 ? 8.172 -3.158 2.836 1 94.75 88 LEU A CA 1
ATOM 676 C C . LEU A 1 88 ? 8.5 -3.068 4.32 1 94.75 88 LEU A C 1
ATOM 678 O O . LEU A 1 88 ? 7.953 -3.818 5.133 1 94.75 88 LEU A O 1
ATOM 682 N N . ASN A 1 89 ? 9.352 -2.205 4.684 1 91.12 89 ASN A N 1
ATOM 683 C CA . ASN A 1 89 ? 9.797 -2.061 6.066 1 91.12 89 ASN A CA 1
ATOM 684 C C . ASN A 1 89 ? 8.75 -1.354 6.922 1 91.12 89 ASN A C 1
ATOM 686 O O . ASN A 1 89 ? 8.492 -0.164 6.734 1 91.12 89 ASN A O 1
ATOM 690 N N . MET A 1 90 ? 8.188 -2.125 7.824 1 90.12 90 MET A N 1
ATOM 691 C CA . MET A 1 90 ? 7.191 -1.565 8.727 1 90.12 90 MET A CA 1
ATOM 692 C C . MET A 1 90 ? 7.852 -0.968 9.969 1 90.12 90 MET A C 1
ATOM 694 O O . MET A 1 90 ? 8.664 -1.624 10.617 1 90.12 90 MET A O 1
ATOM 698 N N . PHE A 1 91 ? 7.414 0.296 10.289 1 90.25 91 PHE A N 1
ATOM 699 C CA . PHE A 1 91 ? 7.93 0.927 11.492 1 90.25 91 PHE A CA 1
ATOM 700 C C . PHE A 1 91 ? 7.02 0.641 12.688 1 90.25 91 PHE A C 1
ATOM 702 O O . PHE A 1 91 ? 5.797 0.731 12.57 1 90.25 91 PHE A O 1
ATOM 709 N N . LYS A 1 92 ? 7.508 0.227 13.812 1 83.94 92 LYS A N 1
ATOM 710 C CA . LYS A 1 92 ? 6.715 -0.097 14.992 1 83.94 92 LYS A CA 1
ATOM 711 C C . LYS A 1 92 ? 6.742 1.046 16 1 83.94 92 LYS A C 1
ATOM 713 O O . LYS A 1 92 ? 5.781 1.243 16.75 1 83.94 92 LYS A O 1
ATOM 718 N N . ASP A 1 93 ? 7.801 1.881 16.094 1 89.44 93 ASP A N 1
ATOM 719 C CA . ASP A 1 93 ? 7.949 2.922 17.094 1 89.44 93 ASP A CA 1
ATOM 720 C C . ASP A 1 93 ? 8.258 4.273 16.453 1 89.44 93 ASP A C 1
ATOM 722 O O . ASP A 1 93 ? 9.398 4.742 16.5 1 89.44 93 ASP A O 1
ATOM 726 N N . PHE A 1 94 ? 7.223 4.77 15.953 1 92.19 94 PHE A N 1
ATOM 727 C CA . PHE A 1 94 ? 7.422 6.094 15.383 1 92.19 94 PHE A CA 1
ATOM 728 C C . PHE A 1 94 ? 6.586 7.133 16.109 1 92.19 94 PHE A C 1
ATOM 730 O O . PHE A 1 94 ? 5.594 6.793 16.766 1 92.19 94 PHE A O 1
ATOM 737 N N . VAL A 1 95 ? 7.004 8.289 16.094 1 94.94 95 VAL A N 1
ATOM 738 C CA . VAL A 1 95 ? 6.297 9.383 16.734 1 94.94 95 VAL A CA 1
ATOM 739 C C . VAL A 1 95 ? 4.934 9.586 16.078 1 94.94 95 VAL A C 1
ATOM 741 O O . VAL A 1 95 ? 4.754 9.258 14.898 1 94.94 95 VAL A O 1
ATOM 744 N N . PRO A 1 96 ? 4.008 10.117 16.844 1 96.31 96 PRO A N 1
ATOM 745 C CA . PRO A 1 96 ? 2.689 10.367 16.25 1 96.31 96 PRO A CA 1
ATOM 746 C C . PRO A 1 96 ? 2.756 11.25 15.008 1 96.31 96 PRO A C 1
ATOM 748 O O . PRO A 1 96 ? 3.492 12.234 14.984 1 96.31 96 PRO A O 1
ATOM 751 N N . MET A 1 97 ? 2.062 10.836 13.992 1 97.69 97 MET A N 1
ATOM 752 C CA . MET A 1 97 ? 2.006 11.562 12.719 1 97.69 97 MET A CA 1
ATOM 753 C C . MET A 1 97 ? 0.561 11.781 12.289 1 97.69 97 MET A C 1
ATOM 755 O O . MET A 1 97 ? -0.285 10.906 12.453 1 97.69 97 MET A O 1
ATOM 759 N N . CYS A 1 98 ? 0.289 12.953 11.758 1 98.06 98 CYS A N 1
ATOM 760 C CA . CYS A 1 98 ? -1.025 13.281 11.219 1 98.06 98 CYS A CA 1
ATOM 761 C C . CYS A 1 98 ? -0.907 13.859 9.812 1 98.06 98 CYS A C 1
ATOM 763 O O . CYS A 1 98 ? 0.124 14.438 9.461 1 98.06 98 CYS A O 1
ATOM 765 N N . VAL A 1 99 ? -1.939 13.695 9.055 1 98.5 99 VAL A N 1
ATOM 766 C CA . VAL A 1 99 ? -2 14.219 7.695 1 98.5 99 VAL A CA 1
ATOM 767 C C . VAL A 1 99 ? -2.908 15.445 7.652 1 98.5 99 VAL A C 1
ATOM 769 O O . VAL A 1 99 ? -4.012 15.43 8.195 1 98.5 99 VAL A O 1
ATOM 772 N N . PHE A 1 100 ? -2.436 16.453 6.977 1 97.75 100 PHE A N 1
ATOM 773 C CA . PHE A 1 100 ? -3.203 17.688 6.84 1 97.75 100 PHE A CA 1
ATOM 774 C C . PHE A 1 100 ? -3.371 18.062 5.371 1 97.75 100 PHE A C 1
ATOM 776 O O . PHE A 1 100 ? -2.484 17.812 4.555 1 97.75 100 PHE A O 1
ATOM 783 N N . SER A 1 101 ? -4.453 18.578 5.062 1 97.5 101 SER A N 1
ATOM 784 C CA . SER A 1 101 ? -4.695 19.109 3.73 1 97.5 101 SER A CA 1
ATOM 785 C C . SER A 1 101 ? -4.988 20.609 3.785 1 97.5 101 SER A C 1
ATOM 787 O O . SER A 1 101 ? -5.332 21.141 4.844 1 97.5 101 SER A O 1
ATOM 789 N N . GLU A 1 102 ? -4.797 21.219 2.693 1 95 102 GLU A N 1
ATOM 790 C CA . GLU A 1 102 ? -5.098 22.641 2.529 1 95 102 GLU A CA 1
ATOM 791 C C . GLU A 1 102 ? -5.957 22.875 1.292 1 95 102 GLU A C 1
ATOM 793 O O . GLU A 1 102 ? -5.559 22.547 0.176 1 95 102 GLU A O 1
ATOM 798 N N . SER A 1 103 ? -7.078 23.5 1.513 1 93.44 103 SER A N 1
ATOM 799 C CA . SER A 1 103 ? -7.953 23.828 0.392 1 93.44 103 SER A CA 1
ATOM 800 C C . SER A 1 103 ? -7.402 25 -0.412 1 93.44 103 SER A C 1
ATOM 802 O O . SER A 1 103 ? -6.434 25.641 -0 1 93.44 103 SER A O 1
ATOM 804 N N . ASN A 1 104 ? -8.07 25.188 -1.549 1 91.62 104 ASN A N 1
ATOM 805 C CA . ASN A 1 104 ? -7.676 26.312 -2.389 1 91.62 104 ASN A CA 1
ATOM 806 C C . ASN A 1 104 ? -7.91 27.641 -1.683 1 91.62 104 ASN A C 1
ATOM 808 O O . ASN A 1 104 ? -7.277 28.641 -2.014 1 91.62 104 ASN A O 1
ATOM 812 N N . GLN A 1 105 ? -8.844 27.719 -0.708 1 91.19 105 GLN A N 1
ATOM 813 C CA . GLN A 1 105 ? -9.164 28.938 0.034 1 91.19 105 GLN A CA 1
ATOM 814 C C . GLN A 1 105 ? -8.25 29.094 1.247 1 91.19 105 GLN A C 1
ATOM 816 O O . GLN A 1 105 ? -8.438 30 2.061 1 91.19 105 GLN A O 1
ATOM 821 N N . GLY A 1 106 ? -7.387 28.094 1.39 1 89.81 106 GLY A N 1
ATOM 822 C CA . GLY A 1 106 ? -6.426 28.188 2.477 1 89.81 106 GLY A CA 1
ATOM 823 C C . GLY A 1 106 ? -6.906 27.531 3.758 1 89.81 106 GLY A C 1
ATOM 824 O O . GLY A 1 106 ? -6.262 27.656 4.801 1 89.81 106 GLY A O 1
ATOM 825 N N . LYS A 1 107 ? -8.047 26.875 3.676 1 92.38 107 LYS A N 1
ATOM 826 C CA . LYS A 1 107 ? -8.57 26.172 4.852 1 92.38 107 LYS A CA 1
ATOM 827 C C . LYS A 1 107 ? -7.805 24.891 5.109 1 92.38 107 LYS A C 1
ATOM 829 O O . LYS A 1 107 ? -7.59 24.094 4.188 1 92.38 107 LYS A O 1
ATOM 834 N N . LEU A 1 108 ? -7.391 24.75 6.375 1 94.19 108 LEU A N 1
ATOM 835 C CA . LEU A 1 108 ? -6.625 23.578 6.773 1 94.19 108 LEU A CA 1
ATOM 836 C C . LEU A 1 108 ? -7.539 22.5 7.367 1 94.19 108 LEU A C 1
ATOM 838 O O . LEU A 1 108 ? -8.461 22.828 8.125 1 94.19 108 LEU A O 1
ATOM 842 N N . SER A 1 109 ? -7.273 21.234 7.027 1 96.88 109 SER A N 1
ATOM 843 C CA . SER A 1 109 ? -8.031 20.109 7.559 1 96.88 109 SER A CA 1
ATOM 844 C C . SER A 1 109 ? -7.102 18.969 7.961 1 96.88 109 SER A C 1
ATOM 846 O O . SER A 1 109 ? -6.121 18.672 7.27 1 96.88 109 SER A O 1
ATOM 848 N N . CYS A 1 110 ? -7.418 18.391 9.102 1 96.94 110 CYS A N 1
ATOM 849 C CA . CYS A 1 110 ? -6.762 17.141 9.469 1 96.94 110 CYS A CA 1
ATOM 850 C C . CYS A 1 110 ? -7.438 15.953 8.805 1 96.94 110 CYS A C 1
ATOM 852 O O . CYS A 1 110 ? -8.648 15.781 8.922 1 96.94 110 CYS A O 1
ATOM 854 N N . GLU A 1 111 ? -6.621 15.078 8.164 1 97.38 111 GLU A N 1
ATOM 855 C CA . GLU A 1 111 ? -7.18 14.023 7.324 1 97.38 111 GLU A CA 1
ATOM 856 C C . GLU A 1 111 ? -7.055 12.656 8 1 97.38 111 GLU A C 1
ATOM 858 O O . GLU A 1 111 ? -7.59 11.664 7.508 1 97.38 111 GLU A O 1
ATOM 863 N N . GLY A 1 112 ? -6.312 12.656 9.133 1 98 112 GLY A N 1
ATOM 864 C CA . GLY A 1 112 ? -6.184 11.375 9.82 1 98 112 GLY A CA 1
ATOM 865 C C . GLY A 1 112 ? -4.859 11.219 10.547 1 98 112 GLY A C 1
ATOM 866 O O . GLY A 1 112 ? -3.994 12.094 10.461 1 98 112 GLY A O 1
ATOM 867 N N . LYS A 1 113 ? -4.828 10.18 11.266 1 98 113 LYS A N 1
ATOM 868 C CA . LYS A 1 113 ? -3.613 9.789 11.977 1 98 113 LYS A CA 1
ATOM 869 C C . LYS A 1 113 ? -2.943 8.602 11.297 1 98 113 LYS A C 1
ATOM 871 O O . LYS A 1 113 ? -3.619 7.676 10.836 1 98 113 LYS A O 1
ATOM 876 N N . VAL A 1 114 ? -1.66 8.641 11.273 1 97.94 114 VAL A N 1
ATOM 877 C CA . VAL A 1 114 ? -0.909 7.543 10.672 1 97.94 114 VAL A CA 1
ATOM 878 C C . VAL A 1 114 ? -0.829 6.375 11.656 1 97.94 114 VAL A C 1
ATOM 880 O O . VAL A 1 114 ? -0.248 6.508 12.742 1 97.94 114 VAL A O 1
ATOM 883 N N . GLU A 1 115 ? -1.385 5.25 11.25 1 96.94 115 GLU A N 1
ATOM 884 C CA . GLU A 1 115 ? -1.38 4.062 12.094 1 96.94 115 GLU A CA 1
ATOM 885 C C . GLU A 1 115 ? -0.218 3.137 11.742 1 96.94 115 GLU A C 1
ATOM 887 O O . GLU A 1 115 ? 0.354 2.488 12.625 1 96.94 115 GLU A O 1
ATOM 892 N N . HIS A 1 116 ? 0.061 2.994 10.508 1 95.5 116 HIS A N 1
ATOM 893 C CA . HIS A 1 116 ? 1.183 2.189 10.031 1 95.5 116 HIS A CA 1
ATOM 894 C C . HIS A 1 116 ? 2.053 2.975 9.055 1 95.5 116 HIS A C 1
ATOM 896 O O . HIS A 1 116 ? 1.539 3.734 8.234 1 95.5 116 HIS A O 1
ATOM 902 N N . LYS A 1 117 ? 3.24 2.865 9.25 1 96.62 117 LYS A N 1
ATOM 903 C CA . LYS A 1 117 ? 4.238 3.537 8.43 1 96.62 117 LYS A CA 1
ATOM 904 C C . LYS A 1 117 ? 5.188 2.531 7.781 1 96.62 117 LYS A C 1
ATOM 906 O O . LYS A 1 117 ? 5.719 1.647 8.461 1 96.62 117 LYS A O 1
ATOM 911 N N . PHE A 1 118 ? 5.348 2.67 6.461 1 95.31 118 PHE A N 1
ATOM 912 C CA . PHE A 1 118 ? 6.207 1.759 5.711 1 95.31 118 PHE A CA 1
ATOM 913 C C . PHE A 1 118 ? 7.23 2.533 4.887 1 95.31 118 PHE A C 1
ATOM 915 O O . PHE A 1 118 ? 6.953 3.643 4.426 1 95.31 118 PHE A O 1
ATOM 922 N N . ASP A 1 119 ? 8.391 1.9 4.719 1 94.44 119 ASP A N 1
ATOM 923 C CA . ASP A 1 119 ? 9.398 2.348 3.756 1 94.44 119 ASP A CA 1
ATOM 924 C C . ASP A 1 119 ? 9.727 1.244 2.754 1 94.44 119 ASP A C 1
ATOM 926 O O . ASP A 1 119 ? 10.125 0.144 3.145 1 94.44 119 ASP A O 1
ATOM 930 N N . MET A 1 120 ? 9.508 1.573 1.526 1 95.12 120 MET A N 1
ATOM 931 C CA . MET A 1 120 ? 9.828 0.615 0.473 1 95.12 120 MET A CA 1
ATOM 932 C C . MET A 1 120 ? 11.234 0.847 -0.064 1 95.12 120 MET A C 1
ATOM 934 O O . MET A 1 120 ? 11.609 1.981 -0.369 1 95.12 120 MET A O 1
ATOM 938 N N . GLU A 1 121 ? 11.977 -0.237 -0.15 1 93.5 121 GLU A N 1
ATOM 939 C CA . GLU A 1 121 ? 13.328 -0.179 -0.704 1 93.5 121 GLU A CA 1
ATOM 940 C C . GLU A 1 121 ? 13.641 -1.43 -1.52 1 93.5 121 GLU A C 1
ATOM 942 O O . GLU A 1 121 ? 13.086 -2.5 -1.263 1 93.5 121 GLU A O 1
ATOM 947 N N . PRO A 1 122 ? 14.484 -1.254 -2.547 1 91.81 122 PRO A N 1
ATOM 948 C CA . PRO A 1 122 ? 14.852 -2.469 -3.277 1 91.81 122 PRO A CA 1
ATOM 949 C C . PRO A 1 122 ? 15.297 -3.602 -2.355 1 91.81 122 PRO A C 1
ATOM 951 O O . PRO A 1 122 ? 15.984 -3.357 -1.359 1 91.81 122 PRO A O 1
ATOM 954 N N . HIS A 1 123 ? 14.906 -4.691 -2.562 1 90.5 123 HIS A N 1
ATOM 955 C CA . HIS A 1 123 ? 15.195 -5.867 -1.752 1 90.5 123 HIS A CA 1
ATOM 956 C C . HIS A 1 123 ? 16.5 -6.523 -2.184 1 90.5 123 HIS A C 1
ATOM 958 O O . HIS A 1 123 ? 16.906 -6.422 -3.348 1 90.5 123 HIS A O 1
ATOM 964 N N . SER A 1 124 ? 17.125 -7.223 -1.324 1 85.31 124 SER A N 1
ATOM 965 C CA . SER A 1 124 ? 18.422 -7.859 -1.579 1 85.31 124 SER A CA 1
ATOM 966 C C . SER A 1 124 ? 18.297 -8.969 -2.615 1 85.31 124 SER A C 1
ATOM 968 O O . SER A 1 124 ? 19.281 -9.367 -3.234 1 85.31 124 SER A O 1
ATOM 970 N N . ASP A 1 125 ? 17.109 -9.516 -2.832 1 83.69 125 ASP A N 1
ATOM 971 C CA . ASP A 1 125 ? 16.844 -10.555 -3.828 1 83.69 125 ASP A CA 1
ATOM 972 C C . ASP A 1 125 ? 17.25 -10.086 -5.227 1 83.69 125 ASP A C 1
ATOM 974 O O . ASP A 1 125 ? 17.547 -10.898 -6.098 1 83.69 125 ASP A O 1
ATOM 978 N N . ASN A 1 126 ? 17.188 -8.812 -5.359 1 82.62 126 ASN A N 1
ATOM 979 C CA . ASN A 1 126 ? 17.516 -8.281 -6.676 1 82.62 126 ASN A CA 1
ATOM 980 C C . ASN A 1 126 ? 18.984 -8.531 -7.039 1 82.62 126 ASN A C 1
ATOM 982 O O . ASN A 1 126 ? 19.312 -8.719 -8.211 1 82.62 126 ASN A O 1
ATOM 986 N N . LEU A 1 127 ? 19.797 -8.43 -6.102 1 76.31 127 LEU A N 1
ATOM 987 C CA . LEU A 1 127 ? 21.219 -8.711 -6.305 1 76.31 127 LEU A CA 1
ATOM 988 C C . LEU A 1 127 ? 21.438 -10.18 -6.633 1 76.31 127 LEU A C 1
ATOM 990 O O . LEU A 1 127 ? 22.219 -10.516 -7.523 1 76.31 127 LEU A O 1
ATOM 994 N N . ALA A 1 128 ? 20.703 -10.992 -5.887 1 68.38 128 ALA A N 1
ATOM 995 C CA . ALA A 1 128 ? 20.828 -12.422 -6.121 1 68.38 128 ALA A CA 1
ATOM 996 C C . ALA A 1 128 ? 20.438 -12.781 -7.551 1 68.38 128 ALA A C 1
ATOM 998 O O . ALA A 1 128 ? 21.094 -13.594 -8.203 1 68.38 128 ALA A O 1
ATOM 999 N N . ASN A 1 129 ? 19.5 -12.039 -7.906 1 66.06 129 ASN A N 1
ATOM 1000 C CA . ASN A 1 129 ? 19.062 -12.281 -9.281 1 66.06 129 ASN A CA 1
ATOM 1001 C C . ASN A 1 129 ? 20.109 -11.805 -10.289 1 66.06 129 ASN A C 1
ATOM 1003 O O . ASN A 1 129 ? 20.328 -12.453 -11.305 1 66.06 129 ASN A O 1
ATOM 1007 N N . TYR A 1 130 ? 20.641 -10.758 -9.844 1 64.12 130 TYR A N 1
ATOM 1008 C CA . TYR A 1 130 ? 21.703 -10.25 -10.703 1 64.12 130 TYR A CA 1
ATOM 1009 C C . TYR A 1 130 ? 22.875 -11.227 -10.75 1 64.12 130 TYR A C 1
ATOM 1011 O O . TYR A 1 130 ? 23.438 -11.477 -11.82 1 64.12 130 TYR A O 1
ATOM 1019 N N . GLY A 1 131 ? 23.234 -11.75 -9.656 1 63.84 131 GLY A N 1
ATOM 1020 C CA . GLY A 1 131 ? 24.297 -12.742 -9.625 1 63.84 131 GLY A CA 1
ATOM 1021 C C . GLY A 1 131 ? 23.984 -13.984 -10.438 1 63.84 131 GLY A C 1
ATOM 1022 O O . GLY A 1 131 ? 24.828 -14.5 -11.164 1 63.84 131 GLY A O 1
ATOM 1023 N N . LYS A 1 132 ? 22.828 -14.336 -10.203 1 66.06 132 LYS A N 1
ATOM 1024 C CA . LYS A 1 132 ? 22.391 -15.508 -10.953 1 66.06 132 LYS A CA 1
ATOM 1025 C C . LYS A 1 132 ? 22.453 -15.258 -12.461 1 66.06 132 LYS A C 1
ATOM 1027 O O . LYS A 1 132 ? 22.938 -16.109 -13.211 1 66.06 132 LYS A O 1
ATOM 1032 N N . LEU A 1 133 ? 22.031 -14.148 -12.828 1 63.97 133 LEU A N 1
ATOM 1033 C CA . LEU A 1 133 ? 22.062 -13.789 -14.242 1 63.97 133 LEU A CA 1
ATOM 1034 C C . LEU A 1 133 ? 23.5 -13.742 -14.758 1 63.97 133 LEU A C 1
ATOM 1036 O O . LEU A 1 133 ? 23.781 -14.242 -15.852 1 63.97 133 LEU A O 1
ATOM 1040 N N . CYS A 1 134 ? 24.312 -13.172 -13.969 1 66.69 134 CYS A N 1
ATOM 1041 C CA . CYS A 1 134 ? 25.719 -13.078 -14.352 1 66.69 134 CYS A CA 1
ATOM 1042 C C . CYS A 1 134 ? 26.344 -14.469 -14.484 1 66.69 134 CYS A C 1
ATOM 1044 O O . CYS A 1 134 ? 27.078 -14.734 -15.438 1 66.69 134 CYS A O 1
ATOM 1046 N N . ARG A 1 135 ? 26.016 -15.352 -13.594 1 64.69 135 ARG A N 1
ATOM 1047 C CA . ARG A 1 135 ? 26.547 -16.719 -13.625 1 64.69 135 ARG A CA 1
ATOM 1048 C C . ARG A 1 135 ? 26 -17.484 -14.828 1 64.69 135 ARG A C 1
ATOM 1050 O O . ARG A 1 135 ? 26.75 -18.172 -15.516 1 64.69 135 ARG A O 1
ATOM 1057 N N . GLU A 1 136 ? 24.766 -17.266 -15.016 1 64.44 136 GLU A N 1
ATOM 1058 C CA . GLU A 1 136 ? 24.141 -17.938 -16.141 1 64.44 136 GLU A CA 1
ATOM 1059 C C . GLU A 1 136 ? 24.734 -17.469 -17.469 1 64.44 136 GLU A C 1
ATOM 1061 O O . GLU A 1 136 ? 24.969 -18.266 -18.375 1 64.44 136 GLU A O 1
ATOM 1066 N N . ARG A 1 137 ? 25.016 -16.219 -17.594 1 62.69 137 ARG A N 1
ATOM 1067 C CA . ARG A 1 137 ? 25.641 -15.664 -18.797 1 62.69 137 ARG A CA 1
ATOM 1068 C C . ARG A 1 137 ? 27.062 -16.188 -18.969 1 62.69 137 ARG A C 1
ATOM 1070 O O . ARG A 1 137 ? 27.469 -16.516 -20.078 1 62.69 137 ARG A O 1
ATOM 1077 N N . THR A 1 138 ? 27.734 -16.172 -17.891 1 70.94 138 THR A N 1
ATOM 1078 C CA . THR A 1 138 ? 29.109 -16.672 -17.922 1 70.94 138 THR A CA 1
ATOM 1079 C C . THR A 1 138 ? 29.125 -18.141 -18.312 1 70.94 138 THR A C 1
ATOM 1081 O O . THR A 1 138 ? 29.969 -18.562 -19.109 1 70.94 138 THR A O 1
ATOM 1084 N N . GLN A 1 139 ? 28.25 -18.938 -17.75 1 66.12 139 GLN A N 1
ATOM 1085 C CA . GLN A 1 139 ? 28.141 -20.359 -18.062 1 66.12 139 GLN A CA 1
ATOM 1086 C C . GLN A 1 139 ? 27.781 -20.562 -19.531 1 66.12 139 GLN A C 1
ATOM 1088 O O . GLN A 1 139 ? 28.312 -21.469 -20.172 1 66.12 139 GLN A O 1
ATOM 1093 N N . LYS A 1 140 ? 26.906 -19.781 -19.969 1 64.06 140 LYS A N 1
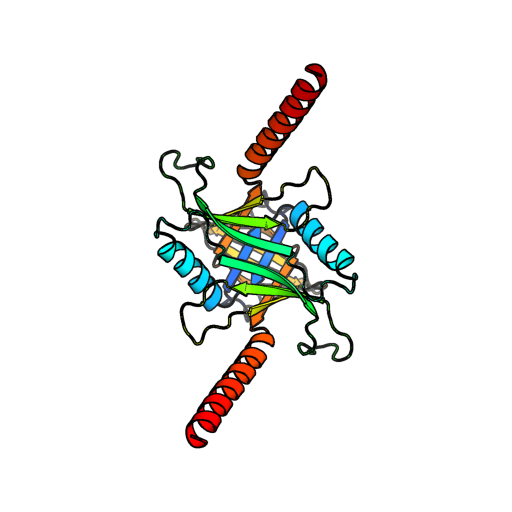ATOM 1094 C CA . LYS A 1 140 ? 26.547 -19.875 -21.375 1 64.06 140 LYS A CA 1
ATOM 1095 C C . LYS A 1 140 ? 27.734 -19.547 -22.266 1 64.06 140 LYS A C 1
ATOM 1097 O O . LYS A 1 140 ? 27.938 -20.188 -23.297 1 64.06 140 LYS A O 1
ATOM 1102 N N . TYR A 1 141 ? 28.469 -18.531 -21.938 1 67.38 141 TYR A N 1
ATOM 1103 C CA . TYR A 1 141 ? 29.672 -18.188 -22.672 1 67.38 141 TYR A CA 1
ATOM 1104 C C . TYR A 1 141 ? 30.703 -19.312 -22.625 1 67.38 141 TYR A C 1
ATOM 1106 O O . TYR A 1 141 ? 31.344 -19.609 -23.641 1 67.38 141 TYR A O 1
ATOM 1114 N N . LEU A 1 142 ? 30.828 -19.891 -21.469 1 70.81 142 LEU A N 1
ATOM 1115 C CA . LEU A 1 142 ? 31.797 -20.953 -21.297 1 70.81 142 LEU A CA 1
ATOM 1116 C C . LEU A 1 142 ? 31.391 -22.203 -22.062 1 70.81 142 LEU A C 1
ATOM 1118 O O . LEU A 1 142 ? 32.25 -22.891 -22.625 1 70.81 142 LEU A O 1
ATOM 1122 N N . THR A 1 143 ? 30.203 -22.453 -22.125 1 70.88 143 THR A N 1
ATOM 1123 C CA . THR A 1 143 ? 29.719 -23.609 -22.859 1 70.88 143 THR A CA 1
ATOM 1124 C C . THR A 1 143 ? 29.859 -23.391 -24.375 1 70.88 143 THR A C 1
ATOM 1126 O O . THR A 1 143 ? 30.109 -24.328 -25.125 1 70.88 143 THR A O 1
ATOM 1129 N N . MET A 1 144 ? 29.703 -22.234 -24.766 1 68.31 144 MET A N 1
ATOM 1130 C CA . MET A 1 144 ? 29.875 -21.875 -26.172 1 68.31 144 MET A CA 1
ATOM 1131 C C . MET A 1 144 ? 31.328 -22.016 -26.594 1 68.31 144 MET A C 1
ATOM 1133 O O . MET A 1 144 ? 31.625 -22.375 -27.734 1 68.31 144 MET A O 1
ATOM 1137 N N . THR A 1 145 ? 32.219 -21.797 -25.734 1 67.5 145 THR A N 1
ATOM 1138 C CA . THR A 1 145 ? 33.656 -21.875 -26.078 1 67.5 145 THR A CA 1
ATOM 1139 C C . THR A 1 145 ? 34.125 -23.328 -26.094 1 67.5 145 THR A C 1
ATOM 1141 O O . THR A 1 145 ? 35.156 -23.641 -26.672 1 67.5 145 THR A O 1
ATOM 1144 N N . MET A 1 146 ? 33.406 -24.188 -25.406 1 67.31 146 MET A N 1
ATOM 1145 C CA . MET A 1 146 ? 33.812 -25.578 -25.344 1 67.31 146 MET A CA 1
ATOM 1146 C C . MET A 1 146 ? 33.312 -26.359 -26.547 1 67.31 146 MET A C 1
ATOM 1148 O O . MET A 1 146 ? 33.812 -27.438 -26.844 1 67.31 146 MET A O 1
ATOM 1152 N N . GLU A 1 147 ? 32.469 -25.797 -27.297 1 55.06 147 GLU A N 1
ATOM 1153 C CA . GLU A 1 147 ? 32.156 -26.438 -28.578 1 55.06 147 GLU A CA 1
ATOM 1154 C C . GLU A 1 147 ? 33 -25.828 -29.703 1 55.06 147 GLU A C 1
ATOM 1156 O O . GLU A 1 147 ? 33.344 -24.641 -29.672 1 55.06 147 GLU A O 1
ATOM 1161 N N . MET B 1 1 ? 6.887 36.781 27.812 1 31.95 1 MET B N 1
ATOM 1162 C CA . MET B 1 1 ? 6.477 35.406 27.469 1 31.95 1 MET B CA 1
ATOM 1163 C C . MET B 1 1 ? 6.887 35.062 26.047 1 31.95 1 MET B C 1
ATOM 1165 O O . MET B 1 1 ? 6.34 35.594 25.094 1 31.95 1 MET B O 1
ATOM 1169 N N . ASP B 1 2 ? 8.172 35.094 25.656 1 36.84 2 ASP B N 1
ATOM 1170 C CA . ASP B 1 2 ? 8.883 35.031 24.375 1 36.84 2 ASP B CA 1
ATOM 1171 C C . ASP B 1 2 ? 8.336 33.906 23.5 1 36.84 2 ASP B C 1
ATOM 1173 O O . ASP B 1 2 ? 8.422 32.75 23.859 1 36.84 2 ASP B O 1
ATOM 1177 N N . GLU B 1 3 ? 7.098 33.875 22.953 1 42.69 3 GLU B N 1
ATOM 1178 C CA . GLU B 1 3 ? 6.414 32.938 22.078 1 42.69 3 GLU B CA 1
ATOM 1179 C C . GLU B 1 3 ? 7.375 32.344 21.047 1 42.69 3 GLU B C 1
ATOM 1181 O O . GLU B 1 3 ? 7.766 33.031 20.094 1 42.69 3 GLU B O 1
ATOM 1186 N N . GLU B 1 4 ? 8.477 31.844 21.312 1 44.44 4 GLU B N 1
ATOM 1187 C CA . GLU B 1 4 ? 9.445 31.172 20.453 1 44.44 4 GLU B CA 1
ATOM 1188 C C . GLU B 1 4 ? 8.758 30.484 19.281 1 44.44 4 GLU B C 1
ATOM 1190 O O . GLU B 1 4 ? 7.82 29.703 19.469 1 44.44 4 GLU B O 1
ATOM 1195 N N . ALA B 1 5 ? 8.406 31.141 18.203 1 49.16 5 ALA B N 1
ATOM 1196 C CA . ALA B 1 5 ? 7.828 30.719 16.922 1 49.16 5 ALA B CA 1
ATOM 1197 C C . ALA B 1 5 ? 8.172 29.266 16.609 1 49.16 5 ALA B C 1
ATOM 1199 O O . ALA B 1 5 ? 9.352 28.906 16.547 1 49.16 5 ALA B O 1
ATOM 1200 N N . GLU B 1 6 ? 7.633 28.234 17.219 1 62.03 6 GLU B N 1
ATOM 1201 C CA . GLU B 1 6 ? 7.887 26.812 17.078 1 62.03 6 GLU B CA 1
ATOM 1202 C C . GLU B 1 6 ? 8.281 26.453 15.648 1 62.03 6 GLU B C 1
ATOM 1204 O O . GLU B 1 6 ? 7.535 26.734 14.711 1 62.03 6 GLU B O 1
ATOM 1209 N N . TYR B 1 7 ? 9.617 26.5 15.344 1 81.56 7 TYR B N 1
ATOM 1210 C CA . TYR B 1 7 ? 10.297 26.172 14.094 1 81.56 7 TYR B CA 1
ATOM 1211 C C . TYR B 1 7 ? 9.852 24.828 13.562 1 81.56 7 TYR B C 1
ATOM 1213 O O . TYR B 1 7 ? 9.844 23.828 14.297 1 81.56 7 TYR B O 1
ATOM 1221 N N . LEU B 1 8 ? 9.164 24.906 12.516 1 90.88 8 LEU B N 1
ATOM 1222 C CA . LEU B 1 8 ? 8.781 23.688 11.812 1 90.88 8 LEU B CA 1
ATOM 1223 C C . LEU B 1 8 ? 9.977 23.078 11.086 1 90.88 8 LEU B C 1
ATOM 1225 O O . LEU B 1 8 ? 10.656 23.766 10.312 1 90.88 8 LEU B O 1
ATOM 1229 N N . GLU B 1 9 ? 10.383 21.859 11.461 1 94.69 9 GLU B N 1
ATOM 1230 C CA . GLU B 1 9 ? 11.422 21.125 10.742 1 94.69 9 GLU B CA 1
ATOM 1231 C C . GLU B 1 9 ? 10.922 20.672 9.367 1 94.69 9 GLU B C 1
ATOM 1233 O O . GLU B 1 9 ? 9.898 20 9.258 1 94.69 9 GLU B O 1
ATOM 1238 N N . THR B 1 10 ? 11.641 21.094 8.312 1 95.88 10 THR B N 1
ATOM 1239 C CA . THR B 1 10 ? 11.141 20.828 6.973 1 95.88 10 THR B CA 1
ATOM 1240 C C . THR B 1 10 ? 12.156 20.031 6.156 1 95.88 10 THR B C 1
ATOM 1242 O O . THR B 1 10 ? 12.078 19.984 4.93 1 95.88 10 THR B O 1
ATOM 1245 N N . ALA B 1 11 ? 13.086 19.375 6.75 1 94.31 11 ALA B N 1
ATOM 1246 C CA . ALA B 1 11 ? 14.148 18.641 6.055 1 94.31 11 ALA B CA 1
ATOM 1247 C C . ALA B 1 11 ? 13.562 17.562 5.164 1 94.31 11 ALA B C 1
ATOM 1249 O O . ALA B 1 11 ? 14.148 17.219 4.133 1 94.31 11 ALA B O 1
ATOM 1250 N N . ARG B 1 12 ? 12.375 17 5.523 1 95.38 12 ARG B N 1
ATOM 1251 C CA . ARG B 1 12 ? 11.773 15.891 4.785 1 95.38 12 ARG B CA 1
ATOM 1252 C C . ARG B 1 12 ? 10.516 16.344 4.051 1 95.38 12 ARG B C 1
ATOM 1254 O O . ARG B 1 12 ? 9.719 15.516 3.607 1 95.38 12 ARG B O 1
ATOM 1261 N N . ALA B 1 13 ? 10.461 17.625 3.891 1 96.12 13 ALA B N 1
ATOM 1262 C CA . ALA B 1 13 ? 9.219 18.172 3.365 1 96.12 13 ALA B CA 1
ATOM 1263 C C . ALA B 1 13 ? 9.039 17.828 1.891 1 96.12 13 ALA B C 1
ATOM 1265 O O . ALA B 1 13 ? 7.914 17.766 1.392 1 96.12 13 ALA B O 1
ATOM 1266 N N . ASP B 1 14 ? 10.133 17.5 1.116 1 95.69 14 ASP B N 1
ATOM 1267 C CA . ASP B 1 14 ? 10.047 17.25 -0.32 1 95.69 14 ASP B CA 1
ATOM 1268 C C . ASP B 1 14 ? 9.898 15.766 -0.614 1 95.69 14 ASP B C 1
ATOM 1270 O O . ASP B 1 14 ? 9.75 15.367 -1.771 1 95.69 14 ASP B O 1
ATOM 1274 N N . ARG B 1 15 ? 9.82 15.008 0.451 1 95.81 15 ARG B N 1
ATOM 1275 C CA . ARG B 1 15 ? 9.609 13.578 0.251 1 95.81 15 ARG B CA 1
ATOM 1276 C C . ARG B 1 15 ? 8.195 13.305 -0.251 1 95.81 15 ARG B C 1
ATOM 1278 O O . ARG B 1 15 ? 7.238 13.953 0.183 1 95.81 15 ARG B O 1
ATOM 1285 N N . SER B 1 16 ? 8.148 12.359 -1.17 1 96.75 16 SER B N 1
ATOM 1286 C CA . SER B 1 16 ? 6.855 11.914 -1.688 1 96.75 16 SER B CA 1
ATOM 1287 C C . SER B 1 16 ? 6.383 10.648 -0.983 1 96.75 16 SER B C 1
ATOM 1289 O O . SER B 1 16 ? 7.129 9.672 -0.882 1 96.75 16 SER B O 1
ATOM 1291 N N . VAL B 1 17 ? 5.145 10.711 -0.507 1 97.81 17 VAL B N 1
ATOM 1292 C CA . VAL B 1 17 ? 4.621 9.555 0.207 1 97.81 17 VAL B CA 1
ATOM 1293 C C . VAL B 1 17 ? 3.248 9.18 -0.35 1 97.81 17 VAL B C 1
ATOM 1295 O O . VAL B 1 17 ? 2.586 10 -0.988 1 97.81 17 VAL B O 1
ATOM 1298 N N . TRP B 1 18 ? 2.881 7.887 -0.178 1 98 18 TRP B N 1
ATOM 1299 C CA . TRP B 1 18 ? 1.532 7.414 -0.465 1 98 18 TRP B CA 1
ATOM 1300 C C . TRP B 1 18 ? 0.689 7.367 0.805 1 98 18 TRP B C 1
ATOM 1302 O O . TRP B 1 18 ? 1.168 6.941 1.859 1 98 18 TRP B O 1
ATOM 1312 N N . LEU B 1 19 ? -0.502 7.797 0.646 1 98.44 19 LEU B N 1
ATOM 1313 C CA . LEU B 1 19 ? -1.496 7.73 1.712 1 98.44 19 LEU B CA 1
ATOM 1314 C C . LEU B 1 19 ? -2.566 6.691 1.395 1 98.44 19 LEU B C 1
ATOM 1316 O O . LEU B 1 19 ? -3.195 6.746 0.336 1 98.44 19 LEU B O 1
ATOM 1320 N N . MET B 1 20 ? -2.715 5.758 2.346 1 97.75 20 MET B N 1
ATOM 1321 C CA . MET B 1 20 ? -3.691 4.699 2.105 1 97.75 20 MET B CA 1
ATOM 1322 C C . MET B 1 20 ? -4.637 4.551 3.295 1 97.75 20 MET B C 1
ATOM 1324 O O . MET B 1 20 ? -4.195 4.293 4.414 1 97.75 20 MET B O 1
ATOM 1328 N N . LYS B 1 21 ? -5.848 4.781 3.033 1 97.06 21 LYS B N 1
ATOM 1329 C CA . LYS B 1 21 ? -6.863 4.418 4.02 1 97.06 21 LYS B CA 1
ATOM 1330 C C . LYS B 1 21 ? -7.211 2.934 3.93 1 97.06 21 LYS B C 1
ATOM 1332 O O . LYS B 1 21 ? -7.723 2.473 2.91 1 97.06 21 LYS B O 1
ATOM 1337 N N . CYS B 1 22 ? -6.965 2.186 4.992 1 95.5 22 CYS B N 1
ATOM 1338 C CA . CYS B 1 22 ? -7.121 0.734 5.012 1 95.5 22 CYS B CA 1
ATOM 1339 C C . CYS B 1 22 ? -8.016 0.295 6.16 1 95.5 22 CYS B C 1
ATOM 1341 O O . CYS B 1 22 ? -7.789 0.672 7.312 1 95.5 22 CYS B O 1
ATOM 1343 N N . PRO B 1 23 ? -8.969 -0.588 5.789 1 94.38 23 PRO B N 1
ATOM 1344 C CA . PRO B 1 23 ? -9.727 -1.188 6.891 1 94.38 23 PRO B CA 1
ATOM 1345 C C . PRO B 1 23 ? -8.836 -1.936 7.879 1 94.38 23 PRO B C 1
ATOM 1347 O O . PRO B 1 23 ? -7.887 -2.609 7.477 1 94.38 23 PRO B O 1
ATOM 1350 N N . PRO B 1 24 ? -9.188 -1.836 9.164 1 93.69 24 PRO B N 1
ATOM 1351 C CA . PRO B 1 24 ? -8.367 -2.48 10.188 1 93.69 24 PRO B CA 1
ATOM 1352 C C . PRO B 1 24 ? -8.242 -3.988 9.977 1 93.69 24 PRO B C 1
ATOM 1354 O O . PRO B 1 24 ? -7.23 -4.586 10.359 1 93.69 24 PRO B O 1
ATOM 1357 N N . VAL B 1 25 ? -9.273 -4.594 9.398 1 93.5 25 VAL B N 1
ATOM 1358 C CA . VAL B 1 25 ? -9.281 -6.039 9.195 1 93.5 25 VAL B CA 1
ATOM 1359 C C . VAL B 1 25 ? -8.117 -6.441 8.297 1 93.5 25 VAL B C 1
ATOM 1361 O O . VAL B 1 25 ? -7.562 -7.531 8.43 1 93.5 25 VAL B O 1
ATOM 1364 N N . VAL B 1 26 ? -7.742 -5.547 7.387 1 93.25 26 VAL B N 1
ATOM 1365 C CA . VAL B 1 26 ? -6.641 -5.84 6.473 1 93.25 26 VAL B CA 1
ATOM 1366 C C . VAL B 1 26 ? -5.324 -5.883 7.25 1 93.25 26 VAL B C 1
ATOM 1368 O O . VAL B 1 26 ? -4.523 -6.805 7.074 1 93.25 26 VAL B O 1
ATOM 1371 N N . SER B 1 27 ? -5.16 -4.863 8.07 1 91.81 27 SER B N 1
ATOM 1372 C CA . SER B 1 27 ? -3.965 -4.848 8.906 1 91.81 27 SER B CA 1
ATOM 1373 C C . SER B 1 27 ? -3.891 -6.094 9.789 1 91.81 27 SER B C 1
ATOM 1375 O O . SER B 1 27 ? -2.82 -6.684 9.945 1 91.81 27 SER B O 1
ATOM 1377 N N . ARG B 1 28 ? -4.953 -6.461 10.32 1 90.94 28 ARG B N 1
ATOM 1378 C CA . ARG B 1 28 ? -4.996 -7.648 11.164 1 90.94 28 ARG B CA 1
ATOM 1379 C C . ARG B 1 28 ? -4.664 -8.906 10.359 1 90.94 28 ARG B C 1
ATOM 1381 O O . ARG B 1 28 ? -3.955 -9.789 10.844 1 90.94 28 ARG B O 1
ATOM 1388 N N . ALA B 1 29 ? -5.16 -8.938 9.18 1 91.19 29 ALA B N 1
ATOM 1389 C CA . ALA B 1 29 ? -4.902 -10.094 8.32 1 91.19 29 ALA B CA 1
ATOM 1390 C C . ALA B 1 29 ? -3.412 -10.227 8.016 1 91.19 29 ALA B C 1
ATOM 1392 O O . ALA B 1 29 ? -2.865 -11.328 8.023 1 91.19 29 ALA B O 1
ATOM 1393 N N . TRP B 1 30 ? -2.781 -9.086 7.715 1 89.88 30 TRP B N 1
ATOM 1394 C CA . TRP B 1 30 ? -1.351 -9.094 7.43 1 89.88 30 TRP B CA 1
ATOM 1395 C C . TRP B 1 30 ? -0.552 -9.523 8.656 1 89.88 30 TRP B C 1
ATOM 1397 O O . TRP B 1 30 ? 0.397 -10.297 8.547 1 89.88 30 TRP B O 1
ATOM 1407 N N . GLN B 1 31 ? -0.976 -9.055 9.773 1 87.69 31 GLN B N 1
ATOM 1408 C CA . GLN B 1 31 ? -0.307 -9.414 11.023 1 87.69 31 GLN B CA 1
ATOM 1409 C C . GLN B 1 31 ? -0.479 -10.898 11.328 1 87.69 31 GLN B C 1
ATOM 1411 O O . GLN B 1 31 ? 0.47 -11.562 11.75 1 87.69 31 GLN B O 1
ATOM 1416 N N . ALA B 1 32 ? -1.631 -11.344 11.109 1 87.94 32 ALA B N 1
ATOM 1417 C CA . ALA B 1 32 ? -1.903 -12.758 11.352 1 87.94 32 ALA B CA 1
ATOM 1418 C C . ALA B 1 32 ? -1.074 -13.641 10.422 1 87.94 32 ALA B C 1
ATOM 1420 O O . ALA B 1 32 ? -0.587 -14.703 10.828 1 87.94 32 ALA B O 1
ATOM 1421 N N . ALA B 1 33 ? -0.964 -13.219 9.219 1 85.88 33 ALA B N 1
ATOM 1422 C CA . ALA B 1 33 ? -0.153 -13.961 8.258 1 85.88 33 ALA B CA 1
ATOM 1423 C C . ALA B 1 33 ? 1.298 -14.055 8.727 1 85.88 33 ALA B C 1
ATOM 1425 O O . ALA B 1 33 ? 1.94 -15.102 8.562 1 85.88 33 ALA B O 1
ATOM 1426 N N . SER B 1 34 ? 1.825 -13.023 9.211 1 83.56 34 SER B N 1
ATOM 1427 C CA . SER B 1 34 ? 3.201 -12.992 9.703 1 83.56 34 SER B CA 1
ATOM 1428 C C . SER B 1 34 ? 3.377 -13.891 10.922 1 83.56 34 SER B C 1
ATOM 1430 O O . SER B 1 34 ? 4.43 -14.508 11.102 1 83.56 34 SER B O 1
ATOM 1432 N N . ALA B 1 35 ? 2.332 -13.961 11.703 1 82.62 35 ALA B N 1
ATOM 1433 C CA . ALA B 1 35 ? 2.389 -14.758 12.922 1 82.62 35 ALA B CA 1
ATOM 1434 C C . ALA B 1 35 ? 2.295 -16.25 12.609 1 82.62 35 ALA B C 1
ATOM 1436 O O . ALA B 1 35 ? 2.85 -17.078 13.336 1 82.62 35 ALA B O 1
ATOM 1437 N N . SER B 1 36 ? 1.571 -16.547 11.578 1 77.69 36 SER B N 1
ATOM 1438 C CA . SER B 1 36 ? 1.33 -17.938 11.242 1 77.69 36 SER B CA 1
ATOM 1439 C C . SER B 1 36 ? 2.477 -18.516 10.422 1 77.69 36 SER B C 1
ATOM 1441 O O . SER B 1 36 ? 2.566 -19.734 10.234 1 77.69 36 SER B O 1
ATOM 1443 N N . SER B 1 37 ? 3.242 -17.703 9.68 1 70.12 37 SER B N 1
ATOM 1444 C CA . SER B 1 37 ? 4.277 -18.141 8.75 1 70.12 37 SER B CA 1
ATOM 1445 C C . SER B 1 37 ? 5.379 -18.906 9.477 1 70.12 37 SER B C 1
ATOM 1447 O O . SER B 1 37 ? 6.359 -19.328 8.859 1 70.12 37 SER B O 1
ATOM 1449 N N . SER B 1 38 ? 5.262 -19.125 10.789 1 58.41 38 SER B N 1
ATOM 1450 C CA . SER B 1 38 ? 6.277 -19.906 11.484 1 58.41 38 SER B CA 1
ATOM 1451 C C . SER B 1 38 ? 6.43 -21.297 10.875 1 58.41 38 SER B C 1
ATOM 1453 O O . SER B 1 38 ? 7.359 -22.031 11.211 1 58.41 38 SER B O 1
ATOM 1455 N N . ASP B 1 39 ? 5.426 -21.641 10.109 1 53.31 39 ASP B N 1
ATOM 1456 C CA . ASP B 1 39 ? 5.52 -23.047 9.688 1 53.31 39 ASP B CA 1
ATOM 1457 C C . ASP B 1 39 ? 6.559 -23.219 8.586 1 53.31 39 ASP B C 1
ATOM 1459 O O . ASP B 1 39 ? 6.652 -22.391 7.676 1 53.31 39 ASP B O 1
ATOM 1463 N N . ALA B 1 40 ? 7.562 -23.859 8.781 1 52.25 40 ALA B N 1
ATOM 1464 C CA . ALA B 1 40 ? 8.781 -24.297 8.109 1 52.25 40 ALA B CA 1
ATOM 1465 C C . ALA B 1 40 ? 8.523 -24.578 6.633 1 52.25 40 ALA B C 1
ATOM 1467 O O . ALA B 1 40 ? 9.414 -24.422 5.797 1 52.25 40 ALA B O 1
ATOM 1468 N N . ALA B 1 41 ? 7.379 -25.078 6.258 1 53.06 41 ALA B N 1
ATOM 1469 C CA . ALA B 1 41 ? 7.297 -25.688 4.938 1 53.06 41 ALA B CA 1
ATOM 1470 C C . ALA B 1 41 ? 7.227 -24.625 3.838 1 53.06 41 ALA B C 1
ATOM 1472 O O . ALA B 1 41 ? 7.605 -24.891 2.693 1 53.06 41 ALA B O 1
ATOM 1473 N N . ASN B 1 42 ? 6.699 -23.391 4.168 1 60.34 42 ASN B N 1
ATOM 1474 C CA . ASN B 1 42 ? 6.648 -22.359 3.131 1 60.34 42 ASN B CA 1
ATOM 1475 C C . ASN B 1 42 ? 7.488 -21.141 3.502 1 60.34 42 ASN B C 1
ATOM 1477 O O . ASN B 1 42 ? 7.07 -20.328 4.324 1 60.34 42 ASN B O 1
ATOM 1481 N N . ALA B 1 43 ? 8.727 -21.078 2.955 1 70.5 43 ALA B N 1
ATOM 1482 C CA . ALA B 1 43 ? 9.742 -20.125 3.355 1 70.5 43 ALA B CA 1
ATOM 1483 C C . ALA B 1 43 ? 9.281 -18.688 3.084 1 70.5 43 ALA B C 1
ATOM 1485 O O . ALA B 1 43 ? 9.555 -17.781 3.869 1 70.5 43 ALA B O 1
ATOM 1486 N N . ASN B 1 44 ? 8.328 -18.531 2.039 1 84.19 44 ASN B N 1
ATOM 1487 C CA . ASN B 1 44 ? 7.922 -17.172 1.7 1 84.19 44 ASN B CA 1
ATOM 1488 C C . ASN B 1 44 ? 6.469 -17.125 1.239 1 84.19 44 ASN B C 1
ATOM 1490 O O . ASN B 1 44 ? 6.195 -16.891 0.059 1 84.19 44 ASN B O 1
ATOM 1494 N N . PRO B 1 45 ? 5.609 -17.344 2.174 1 90 45 PRO B N 1
ATOM 1495 C CA . PRO B 1 45 ? 4.199 -17.359 1.771 1 90 45 PRO B CA 1
ATOM 1496 C C . PRO B 1 45 ? 3.736 -16.016 1.188 1 90 45 PRO B C 1
ATOM 1498 O O . PRO B 1 45 ? 4.152 -14.961 1.659 1 90 45 PRO B O 1
ATOM 1501 N N . VAL B 1 46 ? 2.887 -16.125 0.16 1 92.94 46 VAL B N 1
ATOM 1502 C CA . VAL B 1 46 ? 2.217 -14.953 -0.385 1 92.94 46 VAL B CA 1
ATOM 1503 C C . VAL B 1 46 ? 1.111 -14.5 0.567 1 92.94 46 VAL B C 1
ATOM 1505 O O . VAL B 1 46 ? 0.291 -15.305 1.005 1 92.94 46 VAL B O 1
ATOM 1508 N N . VAL B 1 47 ? 1.094 -13.258 0.808 1 94 47 VAL B N 1
ATOM 1509 C CA . VAL B 1 47 ? 0.12 -12.719 1.748 1 94 47 VAL B CA 1
ATOM 1510 C C . VAL B 1 47 ? -1.001 -12.016 0.984 1 94 47 VAL B C 1
ATOM 1512 O O . VAL B 1 47 ? -2.148 -11.992 1.435 1 94 47 VAL B O 1
ATOM 1515 N N . ALA B 1 48 ? -0.631 -11.445 -0.142 1 96.31 48 ALA B N 1
ATOM 1516 C CA . ALA B 1 48 ? -1.613 -10.719 -0.943 1 96.31 48 ALA B CA 1
ATOM 1517 C C . ALA B 1 48 ? -1.141 -10.562 -2.387 1 96.31 48 ALA B C 1
ATOM 1519 O O . ALA B 1 48 ? 0.057 -10.656 -2.666 1 96.31 48 ALA B O 1
ATOM 1520 N N . LYS B 1 49 ? -2.111 -10.328 -3.238 1 96.62 49 LYS B N 1
ATOM 1521 C C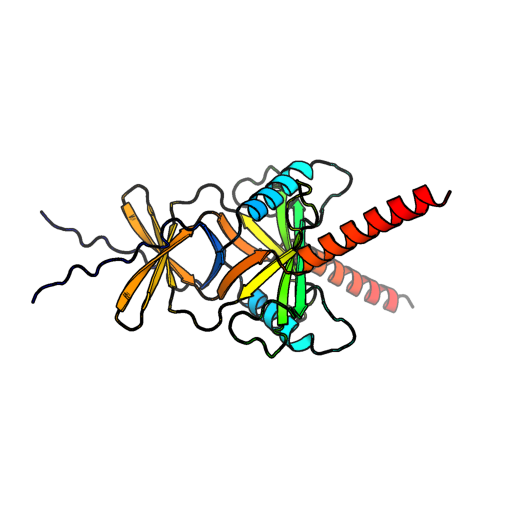A . LYS B 1 49 ? -1.87 -9.984 -4.637 1 96.62 49 LYS B CA 1
ATOM 1522 C C . LYS B 1 49 ? -2.596 -8.703 -5.027 1 96.62 49 LYS B C 1
ATOM 1524 O O . LYS B 1 49 ? -3.719 -8.461 -4.578 1 96.62 49 LYS B O 1
ATOM 1529 N N . VAL B 1 50 ? -1.945 -7.992 -5.816 1 95.5 50 VAL B N 1
ATOM 1530 C CA . VAL B 1 50 ? -2.592 -6.832 -6.418 1 95.5 50 VAL B CA 1
ATOM 1531 C C . VAL B 1 50 ? -2.867 -7.102 -7.895 1 95.5 50 VAL B C 1
ATOM 1533 O O . VAL B 1 50 ? -1.954 -7.438 -8.648 1 95.5 50 VAL B O 1
ATOM 1536 N N . VAL B 1 51 ? -4.133 -6.914 -8.25 1 94.38 51 VAL B N 1
ATOM 1537 C CA . VAL B 1 51 ? -4.598 -7.223 -9.594 1 94.38 51 VAL B CA 1
ATOM 1538 C C . VAL B 1 51 ? -5.238 -5.984 -10.219 1 94.38 51 VAL B C 1
ATOM 1540 O O . VAL B 1 51 ? -5.816 -5.156 -9.508 1 94.38 51 VAL B O 1
ATOM 1543 N N . LEU B 1 52 ? -5.008 -5.852 -11.477 1 90.12 52 LEU B N 1
ATOM 1544 C CA . LEU B 1 52 ? -5.77 -4.859 -12.227 1 90.12 52 LEU B CA 1
ATOM 1545 C C . LEU B 1 52 ? -7.098 -5.438 -12.695 1 90.12 52 LEU B C 1
ATOM 1547 O O . LEU B 1 52 ? -7.125 -6.461 -13.383 1 90.12 52 LEU B O 1
ATOM 1551 N N . SER B 1 53 ? -8.156 -4.875 -12.242 1 83.38 53 SER B N 1
ATOM 1552 C CA . SER B 1 53 ? -9.469 -5.449 -12.516 1 83.38 53 SER B CA 1
ATOM 1553 C C . SER B 1 53 ? -10.438 -4.387 -13.031 1 83.38 53 SER B C 1
ATOM 1555 O O . SER B 1 53 ? -10.359 -3.225 -12.625 1 83.38 53 SER B O 1
ATOM 1557 N N . LEU B 1 54 ? -11.25 -4.824 -13.945 1 74.12 54 LEU B N 1
ATOM 1558 C CA . LEU B 1 54 ? -12.375 -3.994 -14.352 1 74.12 54 LEU B CA 1
ATOM 1559 C C . LEU B 1 54 ? -13.523 -4.098 -13.352 1 74.12 54 LEU B C 1
ATOM 1561 O O . LEU B 1 54 ? -13.969 -5.203 -13.023 1 74.12 54 LEU B O 1
ATOM 1565 N N . ASP B 1 55 ? -13.609 -3.037 -12.508 1 70.12 55 ASP B N 1
ATOM 1566 C CA . ASP B 1 55 ? -14.75 -3.094 -11.594 1 70.12 55 ASP B CA 1
ATOM 1567 C C . ASP B 1 55 ? -16 -2.523 -12.242 1 70.12 55 ASP B C 1
ATOM 1569 O O . ASP B 1 55 ? -16.078 -1.322 -12.516 1 70.12 55 ASP B O 1
ATOM 1573 N N . LEU B 1 56 ? -16.891 -3.439 -12.539 1 63 56 LEU B N 1
ATOM 1574 C CA . LEU B 1 56 ? -18.109 -3.105 -13.281 1 63 56 LEU B CA 1
ATOM 1575 C C . LEU B 1 56 ? -19.141 -2.457 -12.367 1 63 56 LEU B C 1
ATOM 1577 O O . LEU B 1 56 ? -20.062 -1.78 -12.844 1 63 56 LEU B O 1
ATOM 1581 N N . LEU B 1 57 ? -19.047 -2.664 -11.062 1 60.69 57 LEU B N 1
ATOM 1582 C CA . LEU B 1 57 ? -20.109 -2.213 -10.164 1 60.69 57 LEU B CA 1
ATOM 1583 C C . LEU B 1 57 ? -19.719 -0.903 -9.484 1 60.69 57 LEU B C 1
ATOM 1585 O O . LEU B 1 57 ? -20.562 -0.241 -8.875 1 60.69 57 LEU B O 1
ATOM 1589 N N . ARG B 1 58 ? -18.516 -0.573 -9.281 1 56.72 58 ARG B N 1
ATOM 1590 C CA . ARG B 1 58 ? -18.188 0.547 -8.406 1 56.72 58 ARG B CA 1
ATOM 1591 C C . ARG B 1 58 ? -18.484 1.88 -9.086 1 56.72 58 ARG B C 1
ATOM 1593 O O . ARG B 1 58 ? -17.609 2.449 -9.75 1 56.72 58 ARG B O 1
ATOM 1600 N N . GLN B 1 59 ? -19.703 1.923 -9.617 1 48.78 59 GLN B N 1
ATOM 1601 C CA . GLN B 1 59 ? -20.266 3.102 -10.273 1 48.78 59 GLN B CA 1
ATOM 1602 C C . GLN B 1 59 ? -20.328 4.289 -9.312 1 48.78 59 GLN B C 1
ATOM 1604 O O . GLN B 1 59 ? -21.391 4.621 -8.789 1 48.78 59 GLN B O 1
ATOM 1609 N N . GLU B 1 60 ? -19.688 4.297 -8.328 1 48.12 60 GLU B N 1
ATOM 1610 C CA . GLU B 1 60 ? -20.219 5.52 -7.734 1 48.12 60 GLU B CA 1
ATOM 1611 C C . GLU B 1 60 ? -20.406 6.609 -8.789 1 48.12 60 GLU B C 1
ATOM 1613 O O . GLU B 1 60 ? -21.516 7.125 -8.961 1 48.12 60 GLU B O 1
ATOM 1618 N N . GLU B 1 61 ? -19.344 7.656 -8.875 1 45.38 61 GLU B N 1
ATOM 1619 C CA . GLU B 1 61 ? -19.578 8.93 -9.547 1 45.38 61 GLU B CA 1
ATOM 1620 C C . GLU B 1 61 ? -19.812 8.727 -11.047 1 45.38 61 GLU B C 1
ATOM 1622 O O . GLU B 1 61 ? -20.281 9.633 -11.734 1 45.38 61 GLU B O 1
ATOM 1627 N N . ARG B 1 62 ? -19.203 7.781 -11.875 1 45.34 62 ARG B N 1
ATOM 1628 C CA . ARG B 1 62 ? -19.547 7.723 -13.297 1 45.34 62 ARG B CA 1
ATOM 1629 C C . ARG B 1 62 ? -19.969 6.316 -13.695 1 45.34 62 ARG B C 1
ATOM 1631 O O . ARG B 1 62 ? -19.125 5.449 -13.922 1 45.34 62 ARG B O 1
ATOM 1638 N N . PRO B 1 63 ? -21.219 5.809 -13.422 1 48.12 63 PRO B N 1
ATOM 1639 C CA . PRO B 1 63 ? -21.844 4.535 -13.812 1 48.12 63 PRO B CA 1
ATOM 1640 C C . PRO B 1 63 ? -21.281 3.99 -15.125 1 48.12 63 PRO B C 1
ATOM 1642 O O . PRO B 1 63 ? -21.328 2.781 -15.359 1 48.12 63 PRO B O 1
ATOM 1645 N N . GLU B 1 64 ? -21.047 4.789 -16.109 1 49.34 64 GLU B N 1
ATOM 1646 C CA . GLU B 1 64 ? -21.109 4.355 -17.5 1 49.34 64 GLU B CA 1
ATOM 1647 C C . GLU B 1 64 ? -19.812 3.676 -17.922 1 49.34 64 GLU B C 1
ATOM 1649 O O . GLU B 1 64 ? -19.75 3.064 -19 1 49.34 64 GLU B O 1
ATOM 1654 N N . GLU B 1 65 ? -18.688 3.896 -17.297 1 56.56 65 GLU B N 1
ATOM 1655 C CA . GLU B 1 65 ? -17.562 3.252 -18 1 56.56 65 GLU B CA 1
ATOM 1656 C C . GLU B 1 65 ? -16.719 2.434 -17.031 1 56.56 65 GLU B C 1
ATOM 1658 O O . GLU B 1 65 ? -16.406 2.893 -15.93 1 56.56 65 GLU B O 1
ATOM 1663 N N . PRO B 1 66 ? -16.719 1.085 -17.266 1 57.69 66 PRO B N 1
ATOM 1664 C CA . PRO B 1 66 ? -15.773 0.251 -16.516 1 57.69 66 PRO B CA 1
ATOM 1665 C C . PRO B 1 66 ? -14.445 0.951 -16.25 1 57.69 66 PRO B C 1
ATOM 1667 O O . PRO B 1 66 ? -13.906 1.625 -17.141 1 57.69 66 PRO B O 1
ATOM 1670 N N . THR B 1 67 ? -14.188 1.196 -14.961 1 69.44 67 THR B N 1
ATOM 1671 C CA . THR B 1 67 ? -12.914 1.831 -14.641 1 69.44 67 THR B CA 1
ATOM 1672 C C . THR B 1 67 ? -11.891 0.793 -14.18 1 69.44 67 THR B C 1
ATOM 1674 O O . THR B 1 67 ? -12.227 -0.125 -13.43 1 69.44 67 THR B O 1
ATOM 1677 N N . LEU B 1 68 ? -10.789 0.66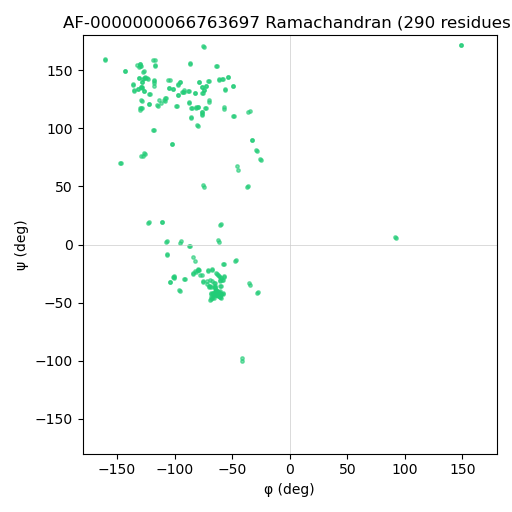5 -14.891 1 74.75 68 LEU B N 1
ATOM 1678 C CA . LEU B 1 68 ? -9.648 -0.149 -14.469 1 74.75 68 LEU B CA 1
ATOM 1679 C C . LEU B 1 68 ? -9.133 0.304 -13.109 1 74.75 68 LEU B C 1
ATOM 1681 O O . LEU B 1 68 ? -8.953 1.502 -12.875 1 74.75 68 LEU B O 1
ATOM 1685 N N . GLN B 1 69 ? -9.281 -0.706 -12.211 1 87 69 GLN B N 1
ATOM 1686 C CA . GLN B 1 69 ? -8.875 -0.386 -10.852 1 87 69 GLN B CA 1
ATOM 1687 C C . GLN B 1 69 ? -7.957 -1.464 -10.281 1 87 69 GLN B C 1
ATOM 1689 O O . GLN B 1 69 ? -8.039 -2.629 -10.68 1 87 69 GLN B O 1
ATOM 1694 N N . PHE B 1 70 ? -7.16 -1.054 -9.391 1 92.25 70 PHE B N 1
ATOM 1695 C CA . PHE B 1 70 ? -6.367 -2.029 -8.656 1 92.25 70 PHE B CA 1
ATOM 1696 C C . PHE B 1 70 ? -7.199 -2.699 -7.57 1 92.25 70 PHE B C 1
ATOM 1698 O O . PHE B 1 70 ? -8.008 -2.047 -6.906 1 92.25 70 PHE B O 1
ATOM 1705 N N . LYS B 1 71 ? -6.988 -3.898 -7.457 1 93.88 71 LYS B N 1
ATOM 1706 C CA . LYS B 1 71 ? -7.633 -4.723 -6.438 1 93.88 71 LYS B CA 1
ATOM 1707 C C . LYS B 1 71 ? -6.609 -5.586 -5.703 1 93.88 71 LYS B C 1
ATOM 1709 O O . LYS B 1 71 ? -5.75 -6.207 -6.328 1 93.88 71 LYS B O 1
ATOM 1714 N N . MET B 1 72 ? -6.754 -5.578 -4.406 1 95.75 72 MET B N 1
ATOM 1715 C CA . MET B 1 72 ? -5.902 -6.449 -3.605 1 95.75 72 MET B CA 1
ATOM 1716 C C . MET B 1 72 ? -6.66 -7.699 -3.17 1 95.75 72 MET B C 1
ATOM 1718 O O . MET B 1 72 ? -7.777 -7.605 -2.66 1 95.75 72 MET B O 1
ATOM 1722 N N . GLU B 1 73 ? -6.055 -8.789 -3.322 1 95.5 73 GLU B N 1
ATOM 1723 C CA . GLU B 1 73 ? -6.598 -10.07 -2.861 1 95.5 73 GLU B CA 1
ATOM 1724 C C . GLU B 1 73 ? -5.73 -10.664 -1.755 1 95.5 73 GLU B C 1
ATOM 1726 O O . GLU B 1 73 ? -4.562 -10.992 -1.979 1 95.5 73 GLU B O 1
ATOM 1731 N N . LEU B 1 74 ? -6.363 -10.828 -0.655 1 94.75 74 LEU B N 1
ATOM 1732 C CA . LEU B 1 74 ? -5.66 -11.469 0.451 1 94.75 74 LEU B CA 1
ATOM 1733 C C . LEU B 1 74 ? -5.562 -12.977 0.23 1 94.75 74 LEU B C 1
ATOM 1735 O O . LEU B 1 74 ? -6.516 -13.602 -0.24 1 94.75 74 LEU B O 1
ATOM 1739 N N . ALA B 1 75 ? -4.344 -13.484 0.496 1 91.12 75 ALA B N 1
ATOM 1740 C CA . ALA B 1 75 ? -4.148 -14.922 0.317 1 91.12 75 ALA B CA 1
ATOM 1741 C C . ALA B 1 75 ? -4.949 -15.711 1.348 1 91.12 75 ALA B C 1
ATOM 1743 O O . ALA B 1 75 ? -5.504 -16.766 1.034 1 91.12 75 ALA B O 1
ATOM 1744 N N . GLN B 1 76 ? -4.867 -15.281 2.572 1 83.25 76 GLN B N 1
ATOM 1745 C CA . GLN B 1 76 ? -5.59 -15.945 3.654 1 83.25 76 GLN B CA 1
ATOM 1746 C C . GLN B 1 76 ? -6.414 -14.945 4.453 1 83.25 76 GLN B C 1
ATOM 1748 O O . GLN B 1 76 ? -5.98 -13.812 4.684 1 83.25 76 GLN B O 1
ATOM 1753 N N . THR B 1 77 ? -7.672 -15.406 4.691 1 80 77 THR B N 1
ATOM 1754 C CA . THR B 1 77 ? -8.531 -14.617 5.566 1 80 77 THR B CA 1
ATOM 1755 C C . THR B 1 77 ? -8.797 -15.359 6.875 1 80 77 THR B C 1
ATOM 1757 O O . THR B 1 77 ? -8.906 -16.578 6.887 1 80 77 THR B O 1
ATOM 1760 N N . ASN B 1 78 ? -8.477 -14.805 7.949 1 70.62 78 ASN B N 1
ATOM 1761 C CA . ASN B 1 78 ? -8.539 -15.422 9.273 1 70.62 78 ASN B CA 1
ATOM 1762 C C . ASN B 1 78 ? -9.961 -15.836 9.633 1 70.62 78 ASN B C 1
ATOM 1764 O O . ASN B 1 78 ? -10.164 -16.797 10.383 1 70.62 78 ASN B O 1
ATOM 1768 N N . THR B 1 79 ? -10.852 -15 9.273 1 68.19 79 THR B N 1
ATOM 1769 C CA . THR B 1 79 ? -12.227 -15.328 9.641 1 68.19 79 THR B CA 1
ATOM 1770 C C . THR B 1 79 ? -13.094 -15.508 8.398 1 68.19 79 THR B C 1
ATOM 1772 O O . THR B 1 79 ? -12.797 -14.938 7.344 1 68.19 79 THR B O 1
ATOM 1775 N N . GLY B 1 80 ? -13.906 -16.484 8.367 1 72 80 GLY B N 1
ATOM 1776 C CA . GLY B 1 80 ? -14.844 -16.75 7.293 1 72 80 GLY B CA 1
ATOM 1777 C C . GLY B 1 80 ? -15.609 -15.523 6.852 1 72 80 GLY B C 1
ATOM 1778 O O . GLY B 1 80 ? -16.156 -15.484 5.746 1 72 80 GLY B O 1
ATOM 1779 N N . ASN B 1 81 ? -15.562 -14.414 7.664 1 77.75 81 ASN B N 1
ATOM 1780 C CA . ASN B 1 81 ? -16.359 -13.234 7.34 1 77.75 81 ASN B CA 1
ATOM 1781 C C . ASN B 1 81 ? -15.484 -12.094 6.82 1 77.75 81 ASN B C 1
ATOM 1783 O O . ASN B 1 81 ? -16 -11.055 6.402 1 77.75 81 ASN B O 1
ATOM 1787 N N . THR B 1 82 ? -14.312 -12.32 6.703 1 86.31 82 THR B N 1
ATOM 1788 C CA . THR B 1 82 ? -13.406 -11.281 6.234 1 86.31 82 THR B CA 1
ATOM 1789 C C . THR B 1 82 ? -13.328 -11.281 4.711 1 86.31 82 THR B C 1
ATOM 1791 O O . THR B 1 82 ? -13.031 -12.305 4.098 1 86.31 82 THR B O 1
ATOM 1794 N N . PRO B 1 83 ? -13.672 -10.086 4.117 1 90.62 83 PRO B N 1
ATOM 1795 C CA . PRO B 1 83 ? -13.539 -10.023 2.66 1 90.62 83 PRO B CA 1
ATOM 1796 C C . PRO B 1 83 ? -12.148 -10.414 2.18 1 90.62 83 PRO B C 1
ATOM 1798 O O . PRO B 1 83 ? -11.148 -10.086 2.828 1 90.62 83 PRO B O 1
ATOM 1801 N N . LYS B 1 84 ? -12.109 -11.055 1.091 1 92.5 84 LYS B N 1
ATOM 1802 C CA . LYS B 1 84 ? -10.844 -11.492 0.509 1 92.5 84 LYS B CA 1
ATOM 1803 C C . LYS B 1 84 ? -10.281 -10.445 -0.447 1 92.5 84 LYS B C 1
ATOM 1805 O O . LYS B 1 84 ? -9.062 -10.336 -0.606 1 92.5 84 LYS B O 1
ATOM 1810 N N . SER B 1 85 ? -11.227 -9.727 -1.017 1 93.19 85 SER B N 1
ATOM 1811 C CA . SER B 1 85 ? -10.82 -8.789 -2.055 1 93.19 85 SER B CA 1
ATOM 1812 C C . SER B 1 85 ? -11.148 -7.352 -1.658 1 93.19 85 SER B C 1
ATOM 1814 O O . SER B 1 85 ? -12.227 -7.086 -1.111 1 93.19 85 SER B O 1
ATOM 1816 N N . TYR B 1 86 ? -10.25 -6.469 -1.995 1 94.44 86 TYR B N 1
ATOM 1817 C CA . TYR B 1 86 ? -10.422 -5.055 -1.689 1 94.44 86 TYR B CA 1
ATOM 1818 C C . TYR B 1 86 ? -10.047 -4.188 -2.889 1 94.44 86 TYR B C 1
ATOM 1820 O O . TYR B 1 86 ? -9.008 -4.395 -3.514 1 94.44 86 TYR B O 1
ATOM 1828 N N . SER B 1 87 ? -10.891 -3.277 -3.186 1 93.31 87 SER B N 1
ATOM 1829 C CA . SER B 1 87 ? -10.531 -2.268 -4.176 1 93.31 87 SER B CA 1
ATOM 1830 C C . SER B 1 87 ? -9.508 -1.286 -3.619 1 93.31 87 SER B C 1
ATOM 1832 O O . SER B 1 87 ? -9.594 -0.878 -2.459 1 93.31 87 SER B O 1
ATOM 1834 N N . LEU B 1 88 ? -8.531 -0.969 -4.414 1 94.75 88 LEU B N 1
ATOM 1835 C CA . LEU B 1 88 ? -7.609 0.128 -4.129 1 94.75 88 LEU B CA 1
ATOM 1836 C C . LEU B 1 88 ? -7.953 1.356 -4.965 1 94.75 88 LEU B C 1
ATOM 1838 O O . LEU B 1 88 ? -7.391 1.554 -6.047 1 94.75 88 LEU B O 1
ATOM 1842 N N . ASN B 1 89 ? -8.812 2.156 -4.512 1 91.12 89 ASN B N 1
ATOM 1843 C CA . ASN B 1 89 ? -9.273 3.332 -5.242 1 91.12 89 ASN B CA 1
ATOM 1844 C C . ASN B 1 89 ? -8.242 4.457 -5.195 1 91.12 89 ASN B C 1
ATOM 1846 O O . ASN B 1 89 ? -7.996 5.035 -4.137 1 91.12 89 ASN B O 1
ATOM 1850 N N . MET B 1 90 ? -7.688 4.715 -6.348 1 90.19 90 MET B N 1
ATOM 1851 C CA . MET B 1 90 ? -6.703 5.793 -6.445 1 90.19 90 MET B CA 1
ATOM 1852 C C . MET B 1 90 ? -7.383 7.125 -6.734 1 90.19 90 MET B C 1
ATOM 1854 O O . MET B 1 90 ? -8.195 7.23 -7.656 1 90.19 90 MET B O 1
ATOM 1858 N N . PHE B 1 91 ? -6.965 8.164 -5.934 1 90.31 91 PHE B N 1
ATOM 1859 C CA . PHE B 1 91 ? -7.496 9.5 -6.18 1 90.31 91 PHE B CA 1
ATOM 1860 C C . PHE B 1 91 ? -6.59 10.273 -7.125 1 90.31 91 PHE B C 1
ATOM 1862 O O . PHE B 1 91 ? -5.367 10.25 -6.984 1 90.31 91 PHE B O 1
ATOM 1869 N N . LYS B 1 92 ? -7.086 10.914 -8.133 1 84.12 92 LYS B N 1
ATOM 1870 C CA . LYS B 1 92 ? -6.293 11.656 -9.109 1 84.12 92 LYS B CA 1
ATOM 1871 C C . LYS B 1 92 ? -6.344 13.156 -8.82 1 84.12 92 LYS B C 1
ATOM 1873 O O . LYS B 1 92 ? -5.398 13.891 -9.125 1 84.12 92 LYS B O 1
ATOM 1878 N N . ASP B 1 93 ? -7.398 13.734 -8.211 1 89.5 93 ASP B N 1
ATOM 1879 C CA . ASP B 1 93 ? -7.57 15.164 -8.008 1 89.5 93 ASP B CA 1
ATOM 1880 C C . ASP B 1 93 ? -7.895 15.477 -6.551 1 89.5 93 ASP B C 1
ATOM 1882 O O . ASP B 1 93 ? -9.039 15.781 -6.215 1 89.5 93 ASP B O 1
ATOM 1886 N N . PHE B 1 94 ? -6.859 15.398 -5.844 1 92.31 94 PHE B N 1
ATOM 1887 C CA . PHE B 1 94 ? -7.074 15.742 -4.445 1 92.31 94 PHE B CA 1
ATOM 1888 C C . PHE B 1 94 ? -6.258 16.969 -4.059 1 92.31 94 PHE B C 1
ATOM 1890 O O . PHE B 1 94 ? -5.27 17.297 -4.723 1 92.31 94 PHE B O 1
ATOM 1897 N N . VAL B 1 95 ? -6.691 17.641 -3.121 1 95.12 95 VAL B N 1
ATOM 1898 C CA . VAL B 1 95 ? -6.008 18.828 -2.639 1 95.12 95 VAL B CA 1
ATOM 1899 C C . VAL B 1 95 ? -4.641 18.453 -2.072 1 95.12 95 VAL B C 1
ATOM 1901 O O . VAL B 1 95 ? -4.445 17.312 -1.618 1 95.12 95 VAL B O 1
ATOM 1904 N N . PRO B 1 96 ? -3.725 19.391 -2.107 1 96.31 96 PRO B N 1
ATOM 1905 C CA . PRO B 1 96 ? -2.406 19.094 -1.543 1 96.31 96 PRO B CA 1
ATOM 1906 C C . PRO B 1 96 ? -2.477 18.641 -0.087 1 96.31 96 PRO B C 1
ATOM 1908 O O . PRO B 1 96 ? -3.225 19.219 0.708 1 96.31 96 PRO B O 1
ATOM 1911 N N . MET B 1 97 ? -1.781 17.594 0.206 1 97.69 97 MET B N 1
ATOM 1912 C CA . MET B 1 97 ? -1.727 17.031 1.551 1 97.69 97 MET B CA 1
ATOM 1913 C C . MET B 1 97 ? -0.282 16.844 2.002 1 97.69 97 MET B C 1
ATOM 1915 O O . MET B 1 97 ? 0.574 16.453 1.209 1 97.69 97 MET B O 1
ATOM 1919 N N . CYS B 1 98 ? -0.015 17.141 3.264 1 98.06 98 CYS B N 1
ATOM 1920 C CA . CYS B 1 98 ? 1.3 16.922 3.859 1 98.06 98 CYS B CA 1
ATOM 1921 C C . CYS B 1 98 ? 1.188 16.172 5.176 1 98.06 98 CYS B C 1
ATOM 1923 O O . CYS B 1 98 ? 0.155 16.234 5.848 1 98.06 98 CYS B O 1
ATOM 1925 N N . VAL B 1 99 ? 2.227 15.477 5.504 1 98.5 99 VAL B N 1
ATOM 1926 C CA . VAL B 1 99 ? 2.293 14.719 6.75 1 98.5 99 VAL B CA 1
ATOM 1927 C C . VAL B 1 99 ? 3.184 15.445 7.75 1 98.5 99 VAL B C 1
ATOM 1929 O O . VAL B 1 99 ? 4.281 15.891 7.41 1 98.5 99 VAL B O 1
ATOM 1932 N N . PHE B 1 100 ? 2.697 15.516 8.969 1 97.69 100 PHE B N 1
ATOM 1933 C CA . PHE B 1 100 ? 3.447 16.172 10.031 1 97.69 100 PHE B CA 1
ATOM 1934 C C . PHE B 1 100 ? 3.623 15.242 11.227 1 97.69 100 PHE B C 1
ATOM 1936 O O . PHE B 1 100 ? 2.744 14.43 11.516 1 97.69 100 PHE B O 1
ATOM 1943 N N . SER B 1 101 ? 4.707 15.32 11.82 1 97.5 101 SER B N 1
ATOM 1944 C CA . SER B 1 101 ? 4.949 14.602 13.062 1 97.5 101 SER B CA 1
ATOM 1945 C C . SER B 1 101 ? 5.219 15.562 14.219 1 97.5 101 SER B C 1
ATOM 1947 O O . SER B 1 101 ? 5.547 16.734 13.992 1 97.5 101 SER B O 1
ATOM 1949 N N . GLU B 1 102 ? 5.016 15.062 15.359 1 94.94 102 GLU B N 1
ATOM 1950 C CA . GLU B 1 102 ? 5.293 15.805 16.594 1 94.94 102 GLU B CA 1
ATOM 1951 C C . GLU B 1 102 ? 6.16 14.984 17.547 1 94.94 102 GLU B C 1
ATOM 1953 O O . GLU B 1 102 ? 5.777 13.883 17.953 1 94.94 102 GLU B O 1
ATOM 1958 N N . SER B 1 103 ? 7.27 15.547 17.906 1 93.25 103 SER B N 1
ATOM 1959 C CA . SER B 1 103 ? 8.148 14.875 18.859 1 93.25 103 SER B CA 1
ATOM 1960 C C . SER B 1 103 ? 7.586 14.953 20.266 1 93.25 103 SER B C 1
ATOM 1962 O O . SER B 1 103 ? 6.605 15.656 20.516 1 93.25 103 SER B O 1
ATOM 1964 N N . ASN B 1 104 ? 8.25 14.172 21.125 1 91.56 104 ASN B N 1
ATOM 1965 C CA . ASN B 1 104 ? 7.855 14.203 22.531 1 91.56 104 ASN B CA 1
ATOM 1966 C C . ASN B 1 104 ? 8.07 15.578 23.141 1 91.56 104 ASN B C 1
ATOM 1968 O O . ASN B 1 104 ? 7.434 15.922 24.141 1 91.56 104 ASN B O 1
ATOM 1972 N N . GLN B 1 105 ? 9 16.406 22.625 1 91.12 105 GLN B N 1
ATOM 1973 C CA . GLN B 1 105 ? 9.297 17.75 23.125 1 91.12 105 GLN B CA 1
ATOM 1974 C C . GLN B 1 105 ? 8.375 18.781 22.5 1 91.12 105 GLN B C 1
ATOM 1976 O O . GLN B 1 105 ? 8.547 19.984 22.719 1 91.12 105 GLN B O 1
ATOM 1981 N N . GLY B 1 106 ? 7.52 18.266 21.625 1 89.56 106 GLY B N 1
ATOM 1982 C CA . GLY B 1 106 ? 6.551 19.172 21.031 1 89.56 106 GLY B CA 1
ATOM 1983 C C . GLY B 1 106 ? 7.031 19.797 19.734 1 89.56 106 GLY B C 1
ATOM 1984 O O . GLY B 1 106 ? 6.375 20.688 19.172 1 89.56 106 GLY B O 1
ATOM 1985 N N . LYS B 1 107 ? 8.188 19.344 19.266 1 92.31 107 LYS B N 1
ATOM 1986 C CA . LYS B 1 107 ? 8.711 19.859 18 1 92.31 107 LYS B CA 1
ATOM 1987 C C . LYS B 1 107 ? 7.957 19.25 16.812 1 92.31 107 LYS B C 1
ATOM 1989 O O . LYS B 1 107 ? 7.754 18.047 16.75 1 92.31 107 LYS B O 1
ATOM 1994 N N . LEU B 1 108 ? 7.531 20.172 15.93 1 94.12 108 LEU B N 1
ATOM 1995 C CA . LEU B 1 108 ? 6.777 19.75 14.75 1 94.12 108 LEU B CA 1
ATOM 1996 C C . LEU B 1 108 ? 7.703 19.594 13.547 1 94.12 108 LEU B C 1
ATOM 1998 O O . LEU B 1 108 ? 8.617 20.391 13.344 1 94.12 108 LEU B O 1
ATOM 2002 N N . SER B 1 109 ? 7.461 18.547 12.75 1 96.81 109 SER B N 1
ATOM 2003 C CA . SER B 1 109 ? 8.227 18.281 11.531 1 96.81 109 SER B CA 1
ATOM 2004 C C . SER B 1 109 ? 7.316 17.891 10.375 1 96.81 109 SER B C 1
ATOM 2006 O O . SER B 1 109 ? 6.352 17.141 10.562 1 96.81 109 SER B O 1
ATOM 2008 N N . CYS B 1 110 ? 7.629 18.453 9.234 1 96.88 110 CYS B N 1
ATOM 2009 C CA . CYS B 1 110 ? 6.988 17.984 8.016 1 96.88 110 CYS B CA 1
ATOM 2010 C C . CYS B 1 110 ? 7.688 16.734 7.48 1 96.88 110 CYS B C 1
ATOM 2012 O O . CYS B 1 110 ? 8.906 16.734 7.281 1 96.88 110 CYS B O 1
ATOM 2014 N N . GLU B 1 111 ? 6.883 15.68 7.172 1 97.31 111 GLU B N 1
ATOM 2015 C CA . GLU B 1 111 ? 7.461 14.375 6.848 1 97.31 111 GLU B CA 1
ATOM 2016 C C . GLU B 1 111 ? 7.348 14.086 5.352 1 97.31 111 GLU B C 1
ATOM 2018 O O . GLU B 1 111 ? 7.906 13.102 4.867 1 97.31 111 GLU B O 1
ATOM 2023 N N . GLY B 1 112 ? 6.605 14.953 4.656 1 97.94 112 GLY B N 1
ATOM 2024 C CA . GLY B 1 112 ? 6.492 14.727 3.225 1 97.94 112 GLY B CA 1
ATOM 2025 C C . GLY B 1 112 ? 5.164 15.18 2.652 1 97.94 112 GLY B C 1
ATOM 2026 O O . GLY B 1 112 ? 4.281 15.625 3.391 1 97.94 112 GLY B O 1
ATOM 2027 N N . LYS B 1 113 ? 5.145 15.133 1.383 1 98 113 LYS B N 1
ATOM 2028 C CA . LYS B 1 113 ? 3.928 15.438 0.633 1 98 113 LYS B CA 1
ATOM 2029 C C . LYS B 1 113 ? 3.277 14.164 0.104 1 98 113 LYS B C 1
ATOM 2031 O O . LYS B 1 113 ? 3.971 13.242 -0.339 1 98 113 LYS B O 1
ATOM 2036 N N . VAL B 1 114 ? 1.991 14.156 0.145 1 97.94 114 VAL B N 1
ATOM 2037 C CA . VAL B 1 114 ? 1.261 13 -0.364 1 97.94 114 VAL B CA 1
ATOM 2038 C C . VAL B 1 114 ? 1.185 13.07 -1.888 1 97.94 114 VAL B C 1
ATOM 2040 O O . VAL B 1 114 ? 0.588 13.992 -2.445 1 97.94 114 VAL B O 1
ATOM 2043 N N . GLU B 1 115 ? 1.765 12.062 -2.539 1 96.88 115 GLU B N 1
ATOM 2044 C CA . GLU B 1 115 ? 1.767 12.016 -3.998 1 96.88 115 GLU B CA 1
ATOM 2045 C C . GLU B 1 115 ? 0.622 11.148 -4.52 1 96.88 115 GLU B C 1
ATOM 2047 O O . GLU B 1 115 ? 0.055 11.43 -5.578 1 96.88 115 GLU B O 1
ATOM 2052 N N . HIS B 1 116 ? 0.353 10.078 -3.863 1 95.56 116 HIS B N 1
ATOM 2053 C CA . HIS B 1 116 ? -0.751 9.195 -4.223 1 95.56 116 HIS B CA 1
ATOM 2054 C C . HIS B 1 116 ? -1.627 8.891 -3.012 1 95.56 116 HIS B C 1
ATOM 2056 O O . HIS B 1 116 ? -1.119 8.703 -1.902 1 95.56 116 HIS B O 1
ATOM 2062 N N . LYS B 1 117 ? -2.811 8.953 -3.232 1 96.62 117 LYS B N 1
ATOM 2063 C CA . LYS B 1 117 ? -3.814 8.695 -2.203 1 96.62 117 LYS B CA 1
ATOM 2064 C C . LYS B 1 117 ? -4.746 7.559 -2.615 1 96.62 117 LYS B C 1
ATOM 2066 O O . LYS B 1 117 ? -5.273 7.555 -3.73 1 96.62 117 LYS B O 1
ATOM 2071 N N . PHE B 1 118 ? -4.898 6.59 -1.698 1 95.44 118 PHE B N 1
ATOM 2072 C CA . PHE B 1 118 ? -5.742 5.434 -1.971 1 95.44 118 PHE B CA 1
ATOM 2073 C C . PHE B 1 118 ? -6.77 5.242 -0.864 1 95.44 118 PHE B C 1
ATOM 2075 O O . PHE B 1 118 ? -6.508 5.555 0.299 1 95.44 118 PHE B O 1
ATOM 2082 N N . ASP B 1 119 ? -7.938 4.699 -1.27 1 94.44 119 ASP B N 1
ATOM 2083 C CA . ASP B 1 119 ? -8.938 4.195 -0.333 1 94.44 119 ASP B CA 1
ATOM 2084 C C . ASP B 1 119 ? -9.242 2.723 -0.597 1 94.44 119 ASP B C 1
ATOM 2086 O O . ASP B 1 119 ? -9.633 2.354 -1.707 1 94.44 119 ASP B O 1
ATOM 2090 N N . MET B 1 120 ? -9.008 1.953 0.408 1 95.12 120 MET B N 1
ATOM 2091 C CA . MET B 1 120 ? -9.305 0.527 0.291 1 95.12 120 MET B CA 1
ATOM 2092 C C . MET B 1 120 ? -10.711 0.22 0.791 1 95.12 120 MET B C 1
ATOM 2094 O O . MET B 1 120 ? -11.102 0.668 1.869 1 95.12 120 MET B O 1
ATOM 2098 N N . GLU B 1 121 ? -11.438 -0.518 -0.017 1 93.44 121 GLU B N 1
ATOM 2099 C CA . GLU B 1 121 ? -12.781 -0.939 0.355 1 93.44 121 GLU B CA 1
ATOM 2100 C C . GLU B 1 121 ? -13.078 -2.354 -0.14 1 93.44 121 GLU B C 1
ATOM 2102 O O . GLU B 1 121 ? -12.508 -2.795 -1.141 1 93.44 121 GLU B O 1
ATOM 2107 N N . PRO B 1 122 ? -13.914 -3.064 0.621 1 91.69 122 PRO B N 1
ATOM 2108 C CA . PRO B 1 122 ? -14.258 -4.391 0.101 1 91.69 122 PRO B CA 1
ATOM 2109 C C . PRO B 1 122 ? -14.695 -4.355 -1.362 1 91.69 122 PRO B C 1
ATOM 2111 O O . PRO B 1 122 ? -15.391 -3.424 -1.781 1 91.69 122 PRO B O 1
ATOM 2114 N N . HIS B 1 123 ? -14.281 -5.188 -2.094 1 90.19 123 HIS B N 1
ATOM 2115 C CA . HIS B 1 123 ? -14.57 -5.266 -3.521 1 90.19 123 HIS B CA 1
ATOM 2116 C C . HIS B 1 123 ? -15.867 -6.023 -3.783 1 90.19 123 HIS B C 1
ATOM 2118 O O . HIS B 1 123 ? -16.25 -6.887 -2.994 1 90.19 123 HIS B O 1
ATOM 2124 N N . SER B 1 124 ? -16.469 -5.781 -4.879 1 85 124 SER B N 1
ATOM 2125 C CA . SER B 1 124 ? -17.75 -6.391 -5.238 1 85 124 SER B CA 1
ATOM 2126 C C . SER B 1 124 ? -17.609 -7.887 -5.484 1 85 124 SER B C 1
ATOM 2128 O O . SER B 1 124 ? -18.578 -8.633 -5.43 1 85 124 SER B O 1
ATOM 2130 N N . ASP B 1 125 ? -16.406 -8.375 -5.785 1 83.44 125 ASP B N 1
ATOM 2131 C CA . ASP B 1 125 ? -16.125 -9.797 -5.996 1 83.44 125 ASP B CA 1
ATOM 2132 C C . ASP B 1 125 ? -16.531 -10.625 -4.777 1 83.44 125 ASP B C 1
ATOM 2134 O O . ASP B 1 125 ? -16.812 -11.812 -4.898 1 83.44 125 ASP B O 1
ATOM 2138 N N . ASN B 1 126 ? -16.5 -9.945 -3.686 1 82.56 126 ASN B N 1
ATOM 2139 C CA . ASN B 1 126 ? -16.812 -10.664 -2.461 1 82.56 126 ASN B CA 1
ATOM 2140 C C . ASN B 1 126 ? -18.266 -11.125 -2.449 1 82.56 126 ASN B C 1
ATOM 2142 O O . ASN B 1 126 ? -18.594 -12.164 -1.873 1 82.56 126 ASN B O 1
ATOM 2146 N N . LEU B 1 127 ? -19.109 -10.344 -2.963 1 76.12 127 LEU B N 1
ATOM 2147 C CA . LEU B 1 127 ? -20.516 -10.695 -3.072 1 76.12 127 LEU B CA 1
ATOM 2148 C C . LEU B 1 127 ? -20.719 -11.852 -4.043 1 76.12 127 LEU B C 1
ATOM 2150 O O . LEU B 1 127 ? -21.484 -12.773 -3.768 1 76.12 127 LEU B O 1
ATOM 2154 N N . ALA B 1 128 ? -19.984 -11.727 -5.129 1 67.88 128 ALA B N 1
ATOM 2155 C CA . ALA B 1 128 ? -20.094 -12.789 -6.129 1 67.88 128 ALA B CA 1
ATOM 2156 C C . ALA B 1 128 ? -19.688 -14.141 -5.543 1 67.88 128 ALA B C 1
ATOM 2158 O O . ALA B 1 128 ? -20.344 -15.148 -5.797 1 67.88 128 ALA B O 1
ATOM 2159 N N . ASN B 1 129 ? -18.75 -13.953 -4.734 1 65.69 129 ASN B N 1
ATOM 2160 C CA . ASN B 1 129 ? -18.312 -15.188 -4.09 1 65.69 129 ASN B CA 1
ATOM 2161 C C . ASN B 1 129 ? -19.359 -15.711 -3.111 1 65.69 129 ASN B C 1
ATOM 2163 O O . ASN B 1 129 ? -19.562 -16.922 -3.008 1 65.69 129 ASN B O 1
ATOM 2167 N N . TYR B 1 130 ? -19.906 -14.734 -2.557 1 63.84 130 TYR B N 1
ATOM 2168 C CA . TYR B 1 130 ? -20.984 -15.125 -1.645 1 63.84 130 TYR B CA 1
ATOM 2169 C C . TYR B 1 130 ? -22.141 -15.766 -2.402 1 63.84 130 TYR B C 1
ATOM 2171 O O . TYR B 1 130 ? -22.688 -16.781 -1.963 1 63.84 130 TYR B O 1
ATOM 2179 N N . GLY B 1 131 ? -22.5 -15.203 -3.477 1 63.66 131 GLY B N 1
ATOM 2180 C CA . GLY B 1 131 ? -23.547 -15.789 -4.297 1 63.66 131 GLY B CA 1
ATOM 2181 C C . GLY B 1 131 ? -23.203 -17.188 -4.793 1 63.66 131 GLY B C 1
ATOM 2182 O O . GLY B 1 131 ? -24.062 -18.078 -4.766 1 63.66 131 GLY B O 1
ATOM 2183 N N . LYS B 1 132 ? -22.047 -17.203 -5.203 1 65.69 132 LYS B N 1
ATOM 2184 C CA . LYS B 1 132 ? -21.609 -18.516 -5.68 1 65.69 132 LYS B CA 1
ATOM 2185 C C . LYS B 1 132 ? -21.672 -19.562 -4.57 1 65.69 132 LYS B C 1
ATOM 2187 O O . LYS B 1 132 ? -22.141 -20.672 -4.793 1 65.69 132 LYS B O 1
ATOM 2192 N N . LEU B 1 133 ? -21.266 -19.156 -3.461 1 63.97 133 LEU B N 1
ATOM 2193 C CA . LEU B 1 133 ? -21.297 -20.062 -2.316 1 63.97 133 LEU B CA 1
ATOM 2194 C C . LEU B 1 133 ? -22.734 -20.469 -1.979 1 63.97 133 LEU B C 1
ATOM 2196 O O . LEU B 1 133 ? -23.016 -21.641 -1.718 1 63.97 133 LEU B O 1
ATOM 2200 N N . CYS B 1 134 ? -23.562 -19.5 -2.012 1 66.62 134 CYS B N 1
ATOM 2201 C CA . CYS B 1 134 ? -24.969 -19.766 -1.719 1 66.62 134 CYS B CA 1
ATOM 2202 C C . CYS B 1 134 ? -25.562 -20.719 -2.744 1 66.62 134 CYS B C 1
ATOM 2204 O O . CYS B 1 134 ? -26.281 -21.656 -2.385 1 66.62 134 CYS B O 1
ATOM 2206 N N . ARG B 1 135 ? -25.234 -20.547 -3.994 1 64.56 135 ARG B N 1
ATOM 2207 C CA . ARG B 1 135 ? -25.75 -21.391 -5.062 1 64.56 135 ARG B CA 1
ATOM 2208 C C . ARG B 1 135 ? -25.188 -22.812 -4.938 1 64.56 135 ARG B C 1
ATOM 2210 O O . ARG B 1 135 ? -25.922 -23.797 -5.09 1 64.56 135 ARG B O 1
ATOM 2217 N N . GLU B 1 136 ? -23.969 -22.812 -4.652 1 64.81 136 GLU B N 1
ATOM 2218 C CA . GLU B 1 136 ? -23.328 -24.125 -4.5 1 64.81 136 GLU B CA 1
ATOM 2219 C C . GLU B 1 136 ? -23.922 -24.891 -3.328 1 64.81 136 GLU B C 1
ATOM 2221 O O . GLU B 1 136 ? -24.125 -26.109 -3.426 1 64.81 136 GLU B O 1
ATOM 2226 N N . ARG B 1 137 ? -24.203 -24.25 -2.268 1 62.66 137 ARG B N 1
ATOM 2227 C CA . ARG B 1 137 ? -24.828 -24.875 -1.104 1 62.66 137 ARG B CA 1
ATOM 2228 C C . ARG B 1 137 ? -26.234 -25.344 -1.424 1 62.66 137 ARG B C 1
ATOM 2230 O O . ARG B 1 137 ? -26.641 -26.438 -1.017 1 62.66 137 ARG B O 1
ATOM 2237 N N . THR B 1 138 ? -26.938 -24.469 -2.051 1 71.31 138 THR B N 1
ATOM 2238 C CA . THR B 1 138 ? -28.297 -24.812 -2.449 1 71.31 138 THR B CA 1
ATOM 2239 C C . THR B 1 138 ? -28.297 -26.031 -3.377 1 71.31 138 THR B C 1
ATOM 2241 O O . THR B 1 138 ? -29.125 -26.922 -3.234 1 71.31 138 THR B O 1
ATOM 2244 N N . GLN B 1 139 ? -27.406 -26.031 -4.359 1 65.94 139 GLN B N 1
ATOM 2245 C CA . GLN B 1 139 ? -27.281 -27.141 -5.301 1 65.94 139 GLN B CA 1
ATOM 2246 C C . GLN B 1 139 ? -26.922 -28.438 -4.582 1 65.94 139 GLN B C 1
ATOM 2248 O O . GLN B 1 139 ? -27.438 -29.5 -4.914 1 65.94 139 GLN B O 1
ATOM 2253 N N . LYS B 1 140 ? -26.031 -28.297 -3.688 1 64.62 140 LYS B N 1
ATOM 2254 C CA . LYS B 1 140 ? -25.656 -29.469 -2.896 1 64.62 140 LYS B CA 1
ATOM 2255 C C . LYS B 1 140 ? -26.859 -30 -2.105 1 64.62 140 LYS B C 1
ATOM 2257 O O . LYS B 1 140 ? -27.031 -31.219 -1.995 1 64.62 140 LYS B O 1
ATOM 2262 N N . TYR B 1 141 ? -27.594 -29.141 -1.502 1 68.19 141 TYR B N 1
ATOM 2263 C CA . TYR B 1 141 ? -28.797 -29.516 -0.78 1 68.19 141 TYR B CA 1
ATOM 2264 C C . TYR B 1 141 ? -29.812 -30.188 -1.714 1 68.19 141 TYR B C 1
ATOM 2266 O O . TYR B 1 141 ? -30.453 -31.172 -1.351 1 68.19 141 TYR B O 1
ATOM 2274 N N . LEU B 1 142 ? -29.938 -29.609 -2.863 1 71.12 142 LEU B N 1
ATOM 2275 C CA . LEU B 1 142 ? -30.906 -30.125 -3.822 1 71.12 142 LEU B CA 1
ATOM 2276 C C . LEU B 1 142 ? -30.484 -31.484 -4.355 1 71.12 142 LEU B C 1
ATOM 2278 O O . LEU B 1 142 ? -31.328 -32.375 -4.574 1 71.12 142 LEU B O 1
ATOM 2282 N N . THR B 1 143 ? -29.281 -31.672 -4.531 1 71.38 143 THR B N 1
ATOM 2283 C CA . THR B 1 143 ? -28.797 -32.969 -5.016 1 71.38 143 THR B CA 1
ATOM 2284 C C . THR B 1 143 ? -28.922 -34.031 -3.934 1 71.38 143 THR B C 1
ATOM 2286 O O . THR B 1 143 ? -29.156 -35.188 -4.234 1 71.38 143 THR B O 1
ATOM 2289 N N . MET B 1 144 ? -28.797 -33.625 -2.771 1 68.06 144 MET B N 1
ATOM 2290 C CA . MET B 1 144 ? -28.969 -34.562 -1.647 1 68.06 144 MET B CA 1
ATOM 2291 C C . MET B 1 144 ? -30.422 -35 -1.512 1 68.06 144 MET B C 1
ATOM 2293 O O . MET B 1 144 ? -30.688 -36.125 -1.109 1 68.06 144 MET B O 1
ATOM 2297 N N . THR B 1 145 ? -31.328 -34.188 -1.861 1 67.38 145 THR B N 1
ATOM 2298 C CA . THR B 1 145 ? -32.75 -34.531 -1.725 1 67.38 145 THR B CA 1
ATOM 2299 C C . THR B 1 145 ? -33.188 -35.438 -2.873 1 67.38 145 THR B C 1
ATOM 2301 O O . THR B 1 145 ? -34.219 -36.094 -2.779 1 67.38 145 THR B O 1
ATOM 2304 N N . MET B 1 146 ? -32.469 -35.406 -3.965 1 67.44 146 MET B N 1
ATOM 2305 C CA . MET B 1 146 ? -32.844 -36.219 -5.113 1 67.44 146 MET B CA 1
ATOM 2306 C C . MET B 1 146 ? -32.344 -37.656 -4.977 1 67.44 146 MET B C 1
ATOM 2308 O O . MET B 1 146 ? -32.844 -38.562 -5.652 1 67.44 146 MET B O 1
ATOM 2312 N N . GLU B 1 147 ? -31.469 -37.906 -4.094 1 54.5 147 GLU B N 1
ATOM 2313 C CA . GLU B 1 147 ? -31.156 -39.312 -3.814 1 54.5 147 GLU B CA 1
ATOM 2314 C C . GLU B 1 147 ? -32 -39.844 -2.664 1 54.5 147 GLU B C 1
ATOM 2316 O O . GLU B 1 147 ? -32.312 -39.125 -1.731 1 54.5 147 GLU B O 1
#